Protein AF-A0A1Q6QWN1-F1 (afdb_monomer_lite)

Radius of gyration: 31.56 Å; chains: 1; bounding box: 62×64×88 Å

Structure (mmCIF, N/CA/C/O backbone):
data_AF-A0A1Q6QWN1-F1
#
_entry.id   AF-A0A1Q6QWN1-F1
#
loop_
_atom_site.group_PDB
_atom_site.id
_atom_site.type_symbol
_atom_site.label_atom_id
_atom_site.label_alt_id
_atom_site.label_comp_id
_atom_site.label_asym_id
_atom_site.label_entity_id
_atom_site.label_seq_id
_atom_site.pdbx_PDB_ins_code
_atom_site.Cartn_x
_atom_site.Cartn_y
_atom_site.Cartn_z
_atom_site.occupancy
_atom_site.B_iso_or_equiv
_atom_site.auth_seq_id
_atom_site.auth_comp_id
_atom_site.auth_asym_id
_atom_site.auth_atom_id
_atom_site.pdbx_PDB_model_num
ATOM 1 N N . MET A 1 1 ? -17.039 -10.800 41.865 1.00 69.69 1 MET A N 1
ATOM 2 C CA . MET A 1 1 ? -15.584 -10.930 41.609 1.00 69.69 1 MET A CA 1
ATOM 3 C C . MET A 1 1 ? -15.046 -9.755 40.805 1.00 69.69 1 MET A C 1
ATOM 5 O O . MET A 1 1 ? -15.604 -9.428 39.758 1.00 69.69 1 MET A O 1
ATOM 9 N N . LYS A 1 2 ? -13.945 -9.152 41.263 1.00 81.62 2 LYS A N 1
ATOM 10 C CA . LYS A 1 2 ? -13.168 -8.144 40.525 1.00 81.62 2 LYS A CA 1
ATOM 11 C C . LYS A 1 2 ? -12.565 -8.759 39.250 1.00 81.62 2 LYS A C 1
ATOM 13 O O . LYS A 1 2 ? -12.383 -9.973 39.164 1.00 81.62 2 LYS A O 1
ATOM 18 N N . LYS A 1 3 ? -12.228 -7.923 38.259 1.00 75.38 3 LYS A N 1
ATOM 19 C CA . LYS A 1 3 ? -11.669 -8.370 36.965 1.00 75.38 3 LYS A CA 1
ATOM 20 C C . LYS A 1 3 ? -10.424 -9.250 37.143 1.00 75.38 3 LYS A C 1
ATOM 22 O O . LYS A 1 3 ? -10.339 -10.281 36.489 1.00 75.38 3 LYS A O 1
ATOM 27 N N . TRP A 1 4 ? -9.533 -8.879 38.067 1.00 73.19 4 TRP A N 1
ATOM 28 C CA . TRP A 1 4 ? -8.306 -9.630 38.341 1.00 73.19 4 TRP A CA 1
ATOM 29 C C . TRP A 1 4 ? -8.584 -11.042 38.876 1.00 73.19 4 TRP A C 1
ATOM 31 O O . TRP A 1 4 ? -8.020 -11.996 38.360 1.00 73.19 4 TRP A O 1
ATOM 41 N N . GLN A 1 5 ? -9.558 -11.198 39.780 1.00 86.50 5 GLN A N 1
ATOM 42 C CA . GLN A 1 5 ? -9.961 -12.507 40.315 1.00 86.50 5 GLN A CA 1
ATOM 43 C C . GLN A 1 5 ? -10.460 -13.458 39.217 1.00 86.50 5 GLN A C 1
ATOM 45 O O . GLN A 1 5 ? -10.159 -14.645 39.253 1.00 86.50 5 GLN A O 1
ATOM 50 N N . LYS A 1 6 ? -11.194 -12.947 38.215 1.00 84.06 6 LYS A N 1
ATOM 51 C CA . LYS A 1 6 ? -11.644 -13.765 37.074 1.00 84.06 6 LYS A CA 1
ATOM 52 C C . LYS A 1 6 ? -10.461 -14.257 36.244 1.00 84.06 6 LYS A C 1
ATOM 54 O O . LYS A 1 6 ? -10.392 -15.440 35.945 1.00 84.06 6 LYS A O 1
ATOM 59 N N . THR A 1 7 ? -9.519 -13.370 35.918 1.00 84.25 7 THR A N 1
ATOM 60 C CA . THR A 1 7 ? -8.285 -13.747 35.208 1.00 84.25 7 THR A CA 1
ATOM 61 C C . THR A 1 7 ? -7.447 -14.755 35.988 1.00 84.25 7 THR A C 1
ATOM 63 O O . THR A 1 7 ? -6.981 -15.715 35.388 1.00 84.25 7 THR A O 1
ATOM 66 N N . THR A 1 8 ? -7.313 -14.600 37.308 1.00 89.12 8 THR A N 1
ATOM 67 C CA . THR A 1 8 ? -6.567 -15.549 38.147 1.00 89.12 8 THR A CA 1
ATOM 68 C C . THR A 1 8 ? -7.202 -16.939 38.122 1.00 89.12 8 THR A C 1
ATOM 70 O O . THR A 1 8 ? -6.494 -17.917 37.919 1.00 89.12 8 THR A O 1
ATOM 73 N N . LEU A 1 9 ? -8.534 -17.040 38.227 1.00 90.81 9 LEU A N 1
ATOM 74 C CA . LEU A 1 9 ? -9.224 -18.334 38.143 1.00 90.81 9 LEU A CA 1
ATOM 75 C C . LEU A 1 9 ? -9.046 -19.031 36.790 1.00 90.81 9 LEU A C 1
ATOM 77 O O . LEU A 1 9 ? -8.949 -20.250 36.752 1.00 90.81 9 LEU A O 1
ATOM 81 N N . ILE A 1 10 ? -8.982 -18.281 35.689 1.00 91.19 10 ILE A N 1
ATOM 82 C CA . ILE A 1 10 ? -8.789 -18.854 34.346 1.00 91.19 10 ILE A CA 1
ATOM 83 C C . ILE A 1 10 ? -7.360 -19.358 34.154 1.00 91.19 10 ILE A C 1
ATOM 85 O O . ILE A 1 10 ? -7.143 -20.378 33.509 1.00 91.19 10 ILE A O 1
ATOM 89 N N . ILE A 1 11 ? -6.378 -18.655 34.721 1.00 91.56 11 ILE A N 1
ATOM 90 C CA . ILE A 1 11 ? -4.984 -19.107 34.705 1.00 91.56 11 ILE A CA 1
ATOM 91 C C . ILE A 1 11 ? -4.854 -20.390 35.530 1.00 91.56 11 ILE A C 1
ATOM 93 O O . ILE A 1 11 ? -4.256 -21.355 35.065 1.00 91.56 11 ILE A O 1
ATOM 97 N N . ILE A 1 12 ? -5.474 -20.428 36.714 1.00 94.31 12 ILE A N 1
ATOM 98 C CA . ILE A 1 12 ? -5.501 -21.621 37.567 1.00 94.31 12 ILE A CA 1
ATOM 99 C C . ILE A 1 12 ? -6.211 -22.779 36.854 1.00 94.31 12 ILE A C 1
ATOM 101 O O . ILE A 1 12 ? -5.698 -23.893 36.866 1.00 94.31 12 ILE A O 1
ATOM 105 N N . SER A 1 13 ? -7.346 -22.542 36.188 1.00 93.19 13 SER A N 1
ATOM 106 C CA . SER A 1 13 ? -8.050 -23.608 35.465 1.00 93.19 13 SER A CA 1
ATOM 107 C C . SER A 1 13 ? -7.248 -24.134 34.275 1.00 93.19 13 SER A C 1
ATOM 109 O O . SER A 1 13 ? -7.227 -25.343 34.055 1.00 93.19 13 SER A O 1
ATOM 111 N N . GLY A 1 14 ? -6.544 -23.263 33.546 1.00 94.44 14 GLY A N 1
ATOM 112 C CA . GLY A 1 14 ? -5.613 -23.661 32.490 1.00 94.44 14 GLY A CA 1
ATOM 113 C C . GLY A 1 14 ? -4.448 -24.493 33.024 1.00 94.44 14 GLY A C 1
ATOM 114 O O . GLY A 1 14 ? -4.146 -25.548 32.473 1.00 94.44 14 GLY A O 1
ATOM 115 N N . TYR A 1 15 ? -3.854 -24.074 34.145 1.00 96.25 15 TYR A N 1
ATOM 116 C CA . TYR A 1 15 ? -2.789 -24.814 34.825 1.00 96.25 15 TYR A CA 1
ATOM 117 C C . TYR A 1 15 ? -3.269 -26.203 35.263 1.00 96.25 15 TYR A C 1
ATOM 119 O O . TYR A 1 15 ? -2.669 -27.205 34.895 1.00 96.25 15 TYR A O 1
ATOM 127 N N . ILE A 1 16 ? -4.407 -26.289 35.958 1.00 96.56 16 ILE A N 1
ATOM 128 C CA . ILE A 1 16 ? -4.992 -27.573 36.365 1.00 96.56 16 ILE A CA 1
ATOM 129 C C . ILE A 1 16 ? -5.247 -28.458 35.138 1.00 96.56 16 ILE A C 1
ATOM 131 O O . ILE A 1 16 ? -4.846 -29.615 35.146 1.00 96.56 16 ILE A O 1
ATOM 135 N N . SER A 1 17 ? -5.839 -27.912 34.070 1.00 95.75 17 SER A N 1
ATOM 136 C CA . SER A 1 17 ? -6.141 -28.662 32.839 1.00 95.75 17 SER A CA 1
ATOM 137 C C . SER A 1 17 ? -4.881 -29.194 32.144 1.00 95.75 17 SER A C 1
ATOM 139 O O . SER A 1 17 ? -4.888 -30.300 31.600 1.00 95.75 17 SER A O 1
ATOM 141 N N . TYR A 1 18 ? -3.780 -28.437 32.179 1.00 97.31 18 TYR A N 1
ATOM 142 C CA . TYR A 1 18 ? -2.482 -28.895 31.686 1.00 97.31 18 TYR A CA 1
ATOM 143 C C . TYR A 1 18 ? -1.980 -30.102 32.489 1.00 97.31 18 TYR A C 1
ATOM 145 O O . TYR A 1 18 ? -1.694 -31.144 31.908 1.00 97.31 18 TYR A O 1
ATOM 153 N N . TYR A 1 19 ? -1.911 -29.997 33.820 1.00 97.12 19 TYR A N 1
ATOM 154 C CA . TYR A 1 19 ? -1.333 -31.059 34.650 1.00 97.12 19 TYR A CA 1
ATOM 155 C C . TYR A 1 19 ? -2.204 -32.316 34.701 1.00 97.12 19 TYR A C 1
ATOM 157 O O . TYR A 1 19 ? -1.671 -33.422 34.644 1.00 97.12 19 TYR A O 1
ATOM 165 N N . THR A 1 20 ? -3.531 -32.177 34.755 1.00 95.50 20 THR A N 1
ATOM 166 C CA . THR A 1 20 ? -4.434 -33.338 34.747 1.00 95.50 20 THR A CA 1
ATOM 167 C C . THR A 1 20 ? -4.359 -34.095 33.428 1.00 95.50 20 THR A C 1
ATOM 169 O O . THR A 1 20 ? -4.258 -35.320 33.438 1.00 95.50 20 THR A O 1
ATOM 172 N N . SER A 1 21 ? -4.337 -33.385 32.295 1.00 94.81 21 SER A N 1
ATOM 173 C CA . SER A 1 21 ? -4.161 -34.021 30.987 1.00 94.81 21 SER A CA 1
ATOM 174 C C . SER A 1 21 ? -2.771 -34.642 30.831 1.00 94.81 21 SER A C 1
ATOM 176 O O . SER A 1 21 ? -2.667 -35.747 30.310 1.00 94.81 21 SER A O 1
ATOM 178 N N . TYR A 1 22 ? -1.718 -33.991 31.336 1.00 95.69 22 TYR A N 1
ATOM 179 C CA . TYR A 1 22 ? -0.349 -34.514 31.285 1.00 95.69 22 TYR A CA 1
ATOM 180 C C . TYR A 1 22 ? -0.235 -35.844 32.044 1.00 95.69 22 TYR A C 1
ATOM 182 O O . TYR A 1 22 ? 0.265 -36.828 31.503 1.00 95.69 22 TYR A O 1
ATOM 190 N N . ILE A 1 23 ? -0.766 -35.902 33.273 1.00 95.75 23 ILE A N 1
ATOM 191 C CA . ILE A 1 23 ? -0.792 -37.127 34.088 1.00 95.75 23 ILE A CA 1
ATOM 192 C C . ILE A 1 23 ? -1.612 -38.224 33.394 1.00 95.75 23 ILE A C 1
ATOM 194 O O . ILE A 1 23 ? -1.151 -39.359 33.294 1.00 95.75 23 ILE A O 1
ATOM 198 N N . LEU A 1 24 ? -2.797 -37.893 32.871 1.00 95.25 24 LEU A N 1
ATOM 199 C CA . LEU A 1 24 ? -3.669 -38.845 32.178 1.00 95.25 24 LEU A CA 1
ATOM 200 C C . LEU A 1 24 ? -2.998 -39.459 30.943 1.00 95.25 24 LEU A C 1
ATOM 202 O O . LEU A 1 24 ? -2.999 -40.675 30.774 1.00 95.25 24 LEU A O 1
ATOM 206 N N . PHE A 1 25 ? -2.412 -38.635 30.077 1.00 94.94 25 PHE A N 1
ATOM 207 C CA . PHE A 1 25 ? -1.775 -39.126 28.857 1.00 94.94 25 PHE A CA 1
ATOM 208 C C . PHE A 1 25 ? -0.485 -39.899 29.137 1.00 94.94 25 PHE A C 1
ATOM 210 O O . PHE A 1 25 ? -0.158 -40.820 28.388 1.00 94.94 25 PHE A O 1
ATOM 217 N N . LYS A 1 26 ? 0.199 -39.592 30.245 1.00 93.81 26 LYS A N 1
ATOM 218 C CA . LYS A 1 26 ? 1.323 -40.393 30.735 1.00 93.81 26 LYS A CA 1
ATOM 219 C C . LYS A 1 26 ? 0.884 -41.794 31.172 1.00 93.81 26 LYS A C 1
ATOM 221 O O . LYS A 1 26 ? 1.563 -42.760 30.843 1.00 93.81 26 LYS A O 1
ATOM 226 N N . LEU A 1 27 ? -0.272 -41.924 31.834 1.00 94.62 27 LEU A N 1
ATOM 227 C CA . LEU A 1 27 ? -0.863 -43.229 32.180 1.00 94.62 27 LEU A CA 1
ATOM 228 C C . LEU A 1 27 ? -1.273 -44.043 30.943 1.00 94.62 27 LEU A C 1
ATOM 230 O O . LEU A 1 27 ? -1.218 -45.267 30.971 1.00 94.62 27 LEU A O 1
ATOM 234 N N . LEU A 1 28 ? -1.640 -43.373 29.849 1.00 93.56 28 LEU A N 1
ATOM 235 C CA . LEU A 1 28 ? -1.961 -43.999 28.561 1.00 93.56 28 LEU A CA 1
ATOM 236 C C . LEU A 1 28 ? -0.720 -44.358 27.721 1.00 93.56 28 LEU A C 1
ATOM 238 O O . LEU A 1 28 ? -0.869 -44.748 26.565 1.00 93.56 28 LEU A O 1
ATOM 242 N N . ALA A 1 29 ? 0.489 -44.220 28.278 1.00 91.62 29 ALA A N 1
ATOM 243 C CA . ALA A 1 29 ? 1.762 -44.546 27.629 1.00 91.62 29 ALA A CA 1
ATOM 244 C C . ALA A 1 29 ? 1.974 -43.865 26.258 1.00 91.62 29 ALA A C 1
ATOM 246 O O . ALA A 1 29 ? 2.619 -44.411 25.362 1.00 91.62 29 ALA A O 1
ATOM 247 N N . LEU A 1 30 ? 1.438 -42.652 26.087 1.00 91.00 30 LEU A N 1
ATOM 248 C CA . LEU A 1 30 ? 1.701 -41.828 24.907 1.00 91.00 30 LEU A CA 1
ATOM 249 C C . LEU A 1 30 ? 3.164 -41.351 24.885 1.00 91.00 30 LEU A C 1
ATOM 251 O O . LEU A 1 30 ? 3.825 -41.241 25.915 1.00 91.00 30 LEU A O 1
ATOM 255 N N . ASN A 1 31 ? 3.669 -41.012 23.696 1.00 95.12 31 ASN A N 1
ATOM 256 C CA . ASN A 1 31 ? 4.996 -40.411 23.547 1.00 95.12 31 ASN A CA 1
ATOM 257 C C . ASN A 1 31 ? 5.058 -39.057 24.285 1.00 95.12 31 ASN A C 1
ATOM 259 O O . ASN A 1 31 ? 4.213 -38.196 24.042 1.00 95.12 31 ASN A O 1
ATOM 263 N N . GLU A 1 32 ? 6.082 -38.840 25.117 1.00 93.19 32 GLU A N 1
ATOM 264 C CA . GLU A 1 32 ? 6.313 -37.602 25.885 1.00 93.19 32 GLU A CA 1
ATOM 265 C C . GLU A 1 32 ? 6.175 -36.325 25.039 1.00 93.19 32 GLU A C 1
ATOM 267 O O . GLU A 1 32 ? 5.508 -35.376 25.453 1.00 93.19 32 GLU A O 1
ATOM 272 N N . GLN A 1 33 ? 6.704 -36.304 23.809 1.00 95.06 33 GLN A N 1
ATOM 273 C CA . GLN A 1 33 ? 6.560 -35.133 22.936 1.00 95.06 33 GLN A CA 1
ATOM 274 C C . GLN A 1 33 ? 5.090 -34.873 22.564 1.00 95.06 33 GLN A C 1
ATOM 276 O O . GLN A 1 33 ? 4.654 -33.725 22.481 1.00 95.06 33 GLN A O 1
ATOM 281 N N . THR A 1 34 ? 4.308 -35.937 22.373 1.00 92.56 34 THR A N 1
ATOM 282 C CA . THR A 1 34 ? 2.871 -35.855 22.068 1.00 92.56 34 THR A CA 1
ATOM 283 C C . THR A 1 34 ? 2.078 -35.398 23.292 1.00 92.56 34 THR A C 1
ATOM 285 O O . THR A 1 34 ? 1.209 -34.535 23.167 1.00 92.56 34 THR A O 1
ATOM 288 N N . ILE A 1 35 ? 2.421 -35.910 24.480 1.00 94.44 35 ILE A N 1
ATOM 289 C CA . ILE A 1 35 ? 1.814 -35.519 25.759 1.00 94.44 35 ILE A CA 1
ATOM 290 C C . ILE A 1 35 ? 1.977 -34.012 25.979 1.00 94.44 35 ILE A C 1
ATOM 292 O O . ILE A 1 35 ? 0.986 -33.308 26.172 1.00 94.44 35 ILE A O 1
ATOM 296 N N . VAL A 1 36 ? 3.210 -33.501 25.892 1.00 95.25 36 VAL A N 1
ATOM 297 C CA . VAL A 1 36 ? 3.502 -32.078 26.130 1.00 95.25 36 VAL A CA 1
ATOM 298 C C . VAL A 1 36 ? 2.697 -31.182 25.187 1.00 95.25 36 VAL A C 1
ATOM 300 O O . VAL A 1 36 ? 2.094 -30.204 25.637 1.00 95.25 36 VAL A O 1
ATOM 303 N N . VAL A 1 37 ? 2.629 -31.516 23.894 1.00 96.25 37 VAL A N 1
ATOM 304 C CA . VAL A 1 37 ? 1.879 -30.724 22.904 1.00 96.25 37 VAL A CA 1
ATOM 305 C C . VAL A 1 37 ? 0.381 -30.703 23.221 1.00 96.25 37 VAL A C 1
ATOM 307 O O . VAL A 1 37 ? -0.206 -29.621 23.304 1.00 96.25 37 VAL A O 1
ATOM 310 N N . ILE A 1 38 ? -0.247 -31.864 23.437 1.00 95.00 38 ILE A N 1
ATOM 311 C CA . ILE A 1 38 ? -1.699 -31.949 23.670 1.00 95.00 38 ILE A CA 1
ATOM 312 C C . ILE A 1 38 ? -2.079 -31.289 25.002 1.00 95.00 38 ILE A C 1
ATOM 314 O O . ILE A 1 38 ? -3.027 -30.502 25.050 1.00 95.00 38 ILE A O 1
ATOM 318 N N . SER A 1 39 ? -1.315 -31.534 26.069 1.00 94.31 39 SER A N 1
ATOM 319 C CA . SER A 1 39 ? -1.551 -30.912 27.374 1.00 94.31 39 SER A CA 1
ATOM 320 C C . SER A 1 39 ? -1.395 -29.397 27.335 1.00 94.31 39 SER A C 1
ATOM 322 O O . SER A 1 39 ? -2.194 -28.686 27.946 1.00 94.31 39 SER A O 1
ATOM 324 N N . THR A 1 40 ? -0.440 -28.875 26.557 1.00 95.25 40 THR A N 1
ATOM 325 C CA . THR A 1 40 ? -0.298 -27.426 26.333 1.00 95.25 40 THR A CA 1
ATOM 326 C C . THR A 1 40 ? -1.535 -26.846 25.647 1.00 95.25 40 THR A C 1
ATOM 328 O O . THR A 1 40 ? -2.068 -25.831 26.097 1.00 95.25 40 THR A O 1
ATOM 331 N N . LEU A 1 41 ? -2.046 -27.496 24.597 1.00 95.62 41 LEU A N 1
ATOM 332 C CA . LEU A 1 41 ? -3.256 -27.050 23.896 1.00 95.62 41 LEU A CA 1
ATOM 333 C C . LEU A 1 41 ? -4.488 -27.046 24.814 1.00 95.62 41 LEU A C 1
ATOM 335 O O . LEU A 1 41 ? -5.241 -26.069 24.826 1.00 95.62 41 LEU A O 1
ATOM 339 N N . ILE A 1 42 ? -4.660 -28.095 25.623 1.00 95.44 42 ILE A N 1
ATOM 340 C CA . ILE A 1 42 ? -5.738 -28.200 26.617 1.00 95.44 42 ILE A CA 1
ATOM 341 C C . ILE A 1 42 ? -5.600 -27.113 27.690 1.00 95.44 42 ILE A C 1
ATOM 343 O O . ILE A 1 42 ? -6.580 -26.448 28.017 1.00 95.44 42 ILE A O 1
ATOM 347 N N . GLY A 1 43 ? -4.389 -26.870 28.195 1.00 94.31 43 GLY A N 1
ATOM 348 C CA . GLY A 1 43 ? -4.123 -25.818 29.177 1.00 94.31 43 GLY A CA 1
ATOM 349 C C . GLY A 1 43 ? -4.396 -24.401 28.656 1.00 94.31 43 GLY A C 1
ATOM 350 O O . GLY A 1 43 ? -4.831 -23.532 29.414 1.00 94.31 43 GLY A O 1
ATOM 351 N N . LEU A 1 44 ? -4.209 -24.157 27.353 1.00 96.12 44 LEU A N 1
ATOM 352 C CA . LEU A 1 44 ? -4.519 -22.874 26.708 1.00 96.12 44 LEU A CA 1
ATOM 353 C C . LEU A 1 44 ? -6.019 -22.684 26.419 1.00 96.12 44 LEU A C 1
ATOM 355 O O . LEU A 1 44 ? -6.479 -21.545 26.280 1.00 96.12 44 LEU A O 1
ATOM 359 N N . PHE A 1 45 ? -6.800 -23.765 26.347 1.00 95.25 45 PHE A N 1
ATOM 360 C CA . PHE A 1 45 ? -8.208 -23.720 25.948 1.00 95.25 45 PHE A CA 1
ATOM 361 C C . PHE A 1 45 ? -9.092 -22.814 26.834 1.00 95.25 45 PHE A C 1
ATOM 363 O O . PHE A 1 45 ? -9.820 -21.989 26.271 1.00 95.25 45 PHE A O 1
ATOM 370 N N . PRO A 1 46 ? -9.016 -22.846 28.183 1.00 94.31 46 PRO A N 1
ATOM 371 C CA . PRO A 1 46 ? -9.803 -21.952 29.037 1.00 94.31 46 PRO A CA 1
ATOM 372 C C . PRO A 1 46 ? -9.535 -20.466 28.774 1.00 94.31 46 PRO A C 1
ATOM 374 O O . PRO A 1 46 ? -10.462 -19.650 28.787 1.00 94.31 46 PRO A O 1
ATOM 377 N N . LEU A 1 47 ? -8.279 -20.105 28.489 1.00 92.25 47 LEU A N 1
ATOM 378 C CA . LEU A 1 47 ? -7.901 -18.732 28.160 1.00 92.25 47 LEU A CA 1
ATOM 379 C C . LEU A 1 47 ? -8.479 -18.310 26.804 1.00 92.25 47 LEU A C 1
ATOM 381 O O . LEU A 1 47 ? -9.046 -17.221 26.695 1.00 92.25 47 LEU A O 1
ATOM 385 N N . ILE A 1 48 ? -8.384 -19.175 25.789 1.00 93.31 48 ILE A N 1
ATOM 386 C CA . ILE A 1 48 ? -8.955 -18.934 24.454 1.00 93.31 48 ILE A CA 1
ATOM 387 C C . ILE A 1 48 ? -10.475 -18.757 24.549 1.00 93.31 48 ILE A C 1
ATOM 389 O O . ILE A 1 48 ? -11.016 -17.776 24.027 1.00 93.31 48 ILE A O 1
ATOM 393 N N . LEU A 1 49 ? -11.160 -19.655 25.263 1.00 93.56 49 LEU A N 1
ATOM 394 C CA . LEU A 1 49 ? -12.606 -19.596 25.471 1.00 93.56 49 LEU A CA 1
ATOM 395 C C . LEU A 1 49 ? -13.011 -18.311 26.201 1.00 93.56 49 LEU A C 1
ATOM 397 O O . LEU A 1 49 ? -13.949 -17.628 25.788 1.00 93.56 49 LEU A O 1
ATOM 401 N N . TYR A 1 50 ? -12.275 -17.927 27.245 1.00 92.69 50 TYR A N 1
ATOM 402 C CA . TYR A 1 50 ? -12.530 -16.677 27.950 1.00 92.69 50 TYR A CA 1
ATOM 403 C C . TYR A 1 50 ? -12.362 -15.450 27.049 1.00 92.69 50 TYR A C 1
ATOM 405 O O . TYR A 1 50 ? -13.228 -14.571 27.040 1.00 92.69 50 TYR A O 1
ATOM 413 N N . ILE A 1 51 ? -11.287 -15.388 26.255 1.00 92.19 51 ILE A N 1
ATOM 414 C CA . ILE A 1 51 ? -11.067 -14.304 25.288 1.00 92.19 51 ILE A CA 1
ATOM 415 C C . ILE A 1 51 ? -12.229 -14.242 24.290 1.00 92.19 51 ILE A C 1
ATOM 417 O O . ILE A 1 51 ? -12.731 -13.151 24.007 1.00 92.19 51 ILE A O 1
ATOM 421 N N . PHE A 1 52 ? -12.687 -15.391 23.789 1.00 94.69 52 PHE A N 1
ATOM 422 C CA . PHE A 1 52 ? -13.822 -15.476 22.873 1.00 94.69 52 PHE A CA 1
ATOM 423 C C . PHE A 1 52 ? -15.115 -14.931 23.499 1.00 94.69 52 PHE A C 1
ATOM 425 O O . PHE A 1 52 ? -15.773 -14.070 22.908 1.00 94.69 52 PHE A O 1
ATOM 432 N N . VAL A 1 53 ? -15.447 -15.357 24.722 1.00 92.75 53 VAL A N 1
ATOM 433 C CA . VAL A 1 53 ? -16.637 -14.889 25.453 1.00 92.75 53 VAL A CA 1
ATOM 434 C C . VAL A 1 53 ? -16.573 -13.382 25.707 1.00 92.75 53 VAL A C 1
ATOM 436 O O . VAL A 1 53 ? -17.538 -12.668 25.428 1.00 92.75 53 VAL A O 1
ATOM 439 N N . ILE A 1 54 ? -15.430 -12.869 26.171 1.00 91.31 54 ILE A N 1
ATOM 440 C CA . ILE A 1 54 ? -15.238 -11.434 26.416 1.00 91.31 54 ILE A CA 1
ATOM 441 C C . ILE A 1 54 ? -15.370 -10.629 25.120 1.00 91.31 54 ILE A C 1
ATOM 443 O O . ILE A 1 54 ? -16.040 -9.597 25.120 1.00 91.31 54 ILE A O 1
ATOM 447 N N . ARG A 1 55 ? -14.795 -11.098 24.005 1.00 93.44 55 ARG A N 1
ATOM 448 C CA . ARG A 1 55 ? -14.941 -10.445 22.693 1.00 93.44 55 ARG A CA 1
ATOM 449 C C . ARG A 1 55 ? -16.398 -10.389 22.247 1.00 93.44 55 ARG A C 1
ATOM 451 O O . ARG A 1 55 ? -16.855 -9.326 21.834 1.00 93.44 55 ARG A O 1
ATOM 458 N N . LYS A 1 56 ? -17.136 -11.497 22.367 1.00 95.00 56 LYS A N 1
ATOM 459 C CA . LYS A 1 56 ? -18.565 -11.553 22.020 1.00 95.00 56 LYS A CA 1
ATOM 460 C C . LYS A 1 56 ? -19.387 -10.589 22.880 1.00 95.00 56 LYS A C 1
ATOM 462 O O . LYS A 1 56 ? -20.244 -9.881 22.361 1.00 95.00 56 LYS A O 1
ATOM 467 N N . MET A 1 57 ? -19.089 -10.524 24.176 1.00 92.94 57 MET A N 1
ATOM 468 C CA . MET A 1 57 ? -19.757 -9.619 25.109 1.00 92.94 57 MET A CA 1
ATOM 469 C C . MET A 1 57 ? -19.466 -8.146 24.784 1.00 92.94 57 MET A C 1
ATOM 471 O O . MET A 1 57 ? -20.401 -7.361 24.677 1.00 92.94 57 MET A O 1
ATOM 475 N N . ILE A 1 58 ? -18.198 -7.781 24.544 1.00 92.81 58 ILE A N 1
ATOM 476 C CA . ILE A 1 58 ? -17.807 -6.418 24.137 1.00 92.81 58 ILE A CA 1
ATOM 477 C C . ILE A 1 58 ? -18.474 -6.030 22.815 1.00 92.81 58 ILE A C 1
ATOM 479 O O . ILE A 1 58 ? -18.963 -4.913 22.691 1.00 92.81 58 ILE A O 1
ATOM 483 N N . LYS A 1 59 ? -18.524 -6.943 21.837 1.00 94.56 59 LYS A N 1
ATOM 484 C CA . LYS A 1 59 ? -19.199 -6.702 20.556 1.00 94.56 59 LYS A CA 1
ATOM 485 C C . LYS A 1 59 ? -20.679 -6.370 20.765 1.00 94.56 59 LYS A C 1
ATOM 487 O O . LYS A 1 59 ? -21.143 -5.366 20.239 1.00 94.56 59 LYS A O 1
ATOM 492 N N . LYS A 1 60 ? -21.385 -7.152 21.589 1.00 94.56 60 LYS A N 1
ATOM 493 C CA . LYS A 1 60 ? -22.795 -6.900 21.925 1.00 94.56 60 LYS A CA 1
ATOM 494 C C . LYS A 1 60 ? -22.991 -5.537 22.603 1.00 94.56 60 LYS A C 1
ATOM 496 O O . LYS A 1 60 ? -23.872 -4.785 22.204 1.00 94.56 60 LYS A O 1
ATOM 501 N N . GLU A 1 61 ? -22.157 -5.208 23.592 1.00 94.62 61 GLU A N 1
ATOM 502 C CA . GLU A 1 61 ? -22.190 -3.903 24.273 1.00 94.62 61 GLU A CA 1
ATOM 503 C C . GLU A 1 61 ? -21.958 -2.743 23.290 1.00 94.62 61 GLU A C 1
ATOM 505 O O . GLU A 1 61 ? -22.683 -1.749 23.313 1.00 94.62 61 GLU A O 1
ATOM 510 N N . ASN A 1 62 ? -20.961 -2.876 22.409 1.00 94.94 62 ASN A N 1
ATOM 511 C CA . ASN A 1 62 ? -20.646 -1.874 21.396 1.00 94.94 62 ASN A CA 1
ATOM 512 C C . ASN A 1 62 ? -21.811 -1.694 20.407 1.00 94.94 62 ASN A C 1
ATOM 514 O O . ASN A 1 62 ? -22.149 -0.559 20.088 1.00 94.94 62 ASN A O 1
ATOM 518 N N . GLU A 1 63 ? -22.447 -2.774 19.939 1.00 94.69 63 GLU A N 1
ATOM 519 C CA . GLU A 1 63 ? -23.598 -2.716 19.021 1.00 94.69 63 GLU A CA 1
ATOM 520 C C . GLU A 1 63 ? -24.808 -2.009 19.649 1.00 94.69 63 GLU A C 1
ATOM 522 O O . GLU A 1 63 ? -25.445 -1.177 19.003 1.00 94.69 63 GLU A O 1
ATOM 527 N N . GLU A 1 64 ? -25.112 -2.297 20.915 1.00 94.81 64 GLU A N 1
ATOM 528 C CA . GLU A 1 64 ? -26.219 -1.665 21.643 1.00 94.81 64 GLU A CA 1
ATOM 529 C C . GLU A 1 64 ? -25.994 -0.157 21.827 1.00 94.81 64 GLU A C 1
ATOM 531 O O . GLU A 1 64 ? -26.892 0.654 21.578 1.00 94.81 64 GLU A O 1
ATOM 536 N N . VAL A 1 65 ? -24.774 0.239 22.203 1.00 94.25 65 VAL A N 1
ATOM 537 C CA . VAL A 1 65 ? -24.410 1.657 22.350 1.00 94.25 65 VAL A CA 1
ATOM 538 C C . VAL A 1 65 ? -24.354 2.360 20.992 1.00 94.25 65 VAL A C 1
ATOM 540 O O . VAL A 1 65 ? -24.823 3.488 20.883 1.00 94.25 65 VAL A O 1
ATOM 543 N N . SER A 1 66 ? -23.886 1.690 19.936 1.00 93.38 66 SER A N 1
ATOM 544 C CA . SER A 1 66 ? -23.861 2.251 18.574 1.00 93.38 66 SER A CA 1
ATOM 545 C C . SER A 1 66 ? -25.259 2.577 18.054 1.00 93.38 66 SER A C 1
ATOM 547 O O . SER A 1 66 ? -25.456 3.594 17.397 1.00 93.38 66 SER A O 1
ATOM 549 N N . LYS A 1 67 ? -26.249 1.729 18.366 1.00 92.19 67 LYS A N 1
ATOM 550 C CA . LYS A 1 67 ? -27.649 1.944 17.972 1.00 92.19 67 LYS A CA 1
ATOM 551 C C . LYS A 1 67 ? -28.346 3.031 18.787 1.00 92.19 67 LYS A C 1
ATOM 553 O O . LYS A 1 67 ? -29.296 3.625 18.291 1.00 92.19 67 LYS A O 1
ATOM 558 N N . SER A 1 68 ? -27.917 3.271 20.025 1.00 91.56 68 SER A N 1
ATOM 559 C CA . SER A 1 68 ? -28.602 4.180 20.956 1.00 91.56 68 SER A CA 1
ATOM 560 C C . SER A 1 68 ? -27.948 5.560 21.088 1.00 91.56 68 SER A C 1
ATOM 562 O O . SER A 1 68 ? -28.638 6.517 21.450 1.00 91.56 68 SER A O 1
ATOM 564 N N . SER A 1 69 ? -26.650 5.685 20.793 1.00 93.62 69 SER A N 1
ATOM 565 C CA . SER A 1 69 ? -25.910 6.950 20.844 1.00 93.62 69 SER A CA 1
ATOM 566 C C . SER A 1 69 ? -26.113 7.780 19.577 1.00 93.62 69 SER A C 1
ATOM 568 O O . SER A 1 69 ? -25.774 7.354 18.474 1.00 93.62 69 SER A O 1
ATOM 570 N N . ILE A 1 70 ? -26.597 9.011 19.760 1.00 91.44 70 ILE A N 1
ATOM 571 C CA . ILE A 1 70 ? -26.762 9.993 18.678 1.00 91.44 70 ILE A CA 1
ATOM 572 C C . ILE A 1 70 ? -25.400 10.365 18.077 1.00 91.44 70 ILE A C 1
ATOM 574 O O . ILE A 1 70 ? -25.273 10.390 16.859 1.00 91.44 70 ILE A O 1
ATOM 578 N N . LYS A 1 71 ? -24.358 10.533 18.903 1.00 93.88 71 LYS A N 1
ATOM 579 C CA . LYS A 1 71 ? -23.001 10.842 18.424 1.00 93.88 71 LYS A CA 1
ATOM 580 C C . LYS A 1 71 ? -22.469 9.803 17.455 1.00 93.88 71 LYS A C 1
ATOM 582 O O . LYS A 1 71 ? -21.886 10.149 16.437 1.00 93.88 71 LYS A O 1
ATOM 587 N N . ILE A 1 72 ? -22.646 8.523 17.783 1.00 94.12 72 ILE A N 1
ATOM 588 C CA . ILE A 1 72 ? -22.163 7.432 16.930 1.00 94.12 72 ILE A CA 1
ATOM 589 C C . ILE A 1 72 ? -22.951 7.410 15.616 1.00 94.12 72 ILE A C 1
ATOM 591 O O . ILE A 1 72 ? -22.367 7.217 14.555 1.00 94.12 72 ILE A O 1
ATOM 595 N N . GLN A 1 73 ? -24.261 7.659 15.661 1.00 92.94 73 GLN A N 1
ATOM 596 C CA . GLN A 1 73 ? -25.083 7.759 14.453 1.00 92.94 73 GLN A CA 1
ATOM 597 C C . GLN A 1 73 ? -24.679 8.946 13.566 1.00 92.94 73 GLN A C 1
ATOM 599 O O . GLN A 1 73 ? -24.580 8.789 12.351 1.00 92.94 73 GLN A O 1
ATOM 604 N N . GLU A 1 74 ? -24.427 10.116 14.154 1.00 94.44 74 GLU A N 1
ATOM 605 C CA . GLU A 1 74 ? -23.932 11.298 13.440 1.00 94.44 74 GLU A CA 1
ATOM 606 C C . GLU A 1 74 ? -22.548 11.056 12.842 1.00 94.44 74 GLU A C 1
ATOM 608 O O . GLU A 1 74 ? -22.335 11.356 11.671 1.00 94.44 74 GLU A O 1
ATOM 613 N N . LEU A 1 75 ? -21.637 10.438 13.600 1.00 95.31 75 LEU A N 1
ATOM 614 C CA . LEU A 1 75 ? -20.315 10.060 13.108 1.00 95.31 75 LEU A CA 1
ATOM 615 C C . LEU A 1 75 ? -20.405 9.074 11.937 1.00 95.31 75 LEU A C 1
ATOM 617 O O . LEU A 1 75 ? -19.662 9.211 10.973 1.00 95.31 75 LEU A O 1
ATOM 621 N N . ASN A 1 76 ? -21.315 8.100 11.982 1.00 93.12 76 ASN A N 1
ATOM 622 C CA . ASN A 1 76 ? -21.491 7.158 10.875 1.00 93.12 76 ASN A CA 1
ATOM 623 C C . ASN A 1 76 ? -21.973 7.868 9.604 1.00 93.12 76 ASN A C 1
ATOM 625 O O . ASN A 1 76 ? -21.412 7.642 8.537 1.00 93.12 76 ASN A O 1
ATOM 629 N N . LYS A 1 77 ? -22.938 8.790 9.720 1.00 94.50 77 LYS A N 1
ATOM 630 C CA . LYS A 1 77 ? -23.369 9.632 8.590 1.00 94.50 77 LYS A CA 1
ATOM 631 C C . LYS A 1 77 ? -22.235 10.519 8.076 1.00 94.50 77 LYS A C 1
ATOM 633 O O . LYS A 1 77 ? -22.089 10.702 6.872 1.00 94.50 77 LYS A O 1
ATOM 638 N N . LEU A 1 78 ? -21.421 11.057 8.984 1.00 95.44 78 LEU A N 1
ATOM 639 C CA . LEU A 1 78 ? -20.241 11.841 8.635 1.00 95.44 78 LEU A CA 1
ATOM 640 C C . LEU A 1 78 ? -19.223 10.991 7.860 1.00 95.44 78 LEU A C 1
ATOM 642 O O . LEU A 1 78 ? -18.734 11.415 6.819 1.00 95.44 78 LEU A O 1
ATOM 646 N N . ASN A 1 79 ? -18.950 9.770 8.316 1.00 93.44 79 ASN A N 1
ATOM 647 C CA . ASN A 1 79 ? -18.073 8.828 7.624 1.00 93.44 79 ASN A CA 1
ATOM 648 C C . ASN A 1 79 ? -18.612 8.450 6.234 1.00 93.44 79 ASN A C 1
ATOM 650 O O . ASN A 1 79 ? -17.832 8.287 5.303 1.00 93.44 79 ASN A O 1
ATOM 654 N N . GLU A 1 80 ? -19.932 8.334 6.069 1.00 91.81 80 GLU A N 1
ATOM 655 C CA . GLU A 1 80 ? -20.559 8.099 4.761 1.00 91.81 80 GLU A CA 1
ATOM 656 C C . GLU A 1 80 ? -20.437 9.314 3.826 1.00 91.81 80 GLU A C 1
ATOM 658 O O . GLU A 1 80 ? -20.233 9.134 2.625 1.00 91.81 80 GLU A O 1
ATOM 663 N N . LYS A 1 81 ? -20.514 10.539 4.372 1.00 94.75 81 LYS A N 1
ATOM 664 C CA . LYS A 1 81 ? -20.320 11.808 3.644 1.00 94.75 81 LYS A CA 1
ATOM 665 C C . LYS A 1 81 ? -18.877 11.974 3.154 1.00 94.75 81 LYS A C 1
ATOM 667 O O . LYS A 1 81 ? -18.658 12.359 2.007 1.00 94.75 81 LYS A O 1
ATOM 672 N N . TYR A 1 82 ? -17.889 11.716 4.010 1.00 91.12 82 TYR A N 1
ATOM 673 C CA . TYR A 1 82 ? -16.472 11.840 3.659 1.00 91.12 82 TYR A CA 1
ATOM 674 C C . TYR A 1 82 ? -15.999 10.555 2.972 1.00 91.12 82 TYR A C 1
ATOM 676 O O . TYR A 1 82 ? -15.567 9.598 3.608 1.00 91.12 82 TYR A O 1
ATOM 684 N N . HIS A 1 83 ? -16.099 10.523 1.642 1.00 88.12 83 HIS A N 1
ATOM 685 C CA . HIS A 1 83 ? -15.743 9.374 0.804 1.00 88.12 83 HIS A CA 1
ATOM 686 C C . HIS A 1 83 ? -14.227 9.095 0.756 1.00 88.12 83 HIS A C 1
ATOM 688 O O . HIS A 1 83 ? -13.570 9.305 -0.267 1.00 88.12 83 HIS A O 1
ATOM 694 N N . PHE A 1 84 ? -13.655 8.583 1.847 1.00 93.75 84 PHE A N 1
ATOM 695 C CA . PHE A 1 84 ? -12.251 8.179 1.890 1.00 93.75 84 PHE A CA 1
ATOM 696 C C . PHE A 1 84 ? -11.954 7.091 0.850 1.00 93.75 84 PHE A C 1
ATOM 698 O O . PHE A 1 84 ? -12.598 6.039 0.789 1.00 93.75 84 PHE A O 1
ATOM 705 N N . LYS A 1 85 ? -10.936 7.329 0.024 1.00 94.25 85 LYS A N 1
ATOM 706 C CA . LYS A 1 85 ? -10.507 6.408 -1.025 1.00 94.25 85 LYS A CA 1
ATOM 707 C C . LYS A 1 85 ? -9.763 5.220 -0.436 1.00 94.25 85 LYS A C 1
ATOM 709 O O . LYS A 1 85 ? -8.976 5.335 0.505 1.00 94.25 85 LYS A O 1
ATOM 714 N N . ARG A 1 86 ? -9.964 4.050 -1.036 1.00 94.50 86 ARG A N 1
ATOM 715 C CA . ARG A 1 86 ? -9.279 2.825 -0.621 1.00 94.50 86 ARG A CA 1
ATOM 716 C C . ARG A 1 86 ? -7.795 2.880 -0.992 1.00 94.50 86 ARG A C 1
ATOM 718 O O . ARG A 1 86 ? -7.453 3.086 -2.151 1.00 94.50 86 ARG A O 1
ATOM 725 N N . ILE A 1 87 ? -6.939 2.592 -0.016 1.00 95.94 87 ILE A N 1
ATOM 726 C CA . ILE A 1 87 ? -5.515 2.301 -0.225 1.00 95.94 87 ILE A CA 1
ATOM 727 C C . ILE A 1 87 ? -5.360 0.786 -0.307 1.00 95.94 87 ILE A C 1
ATOM 729 O O . ILE A 1 87 ? -5.802 0.063 0.593 1.00 95.94 87 ILE A O 1
ATOM 733 N N . THR A 1 88 ? -4.770 0.292 -1.390 1.00 94.69 88 THR A N 1
ATOM 734 C CA . THR A 1 88 ? -4.624 -1.145 -1.622 1.00 94.69 88 THR A CA 1
ATOM 735 C C . THR A 1 88 ? -3.528 -1.739 -0.748 1.00 94.69 88 THR A C 1
ATOM 737 O O . THR A 1 88 ? -3.746 -2.784 -0.128 1.00 94.69 88 THR A O 1
ATOM 740 N N . LYS A 1 89 ? -2.385 -1.052 -0.623 1.00 94.81 89 LYS A N 1
ATOM 741 C CA . LYS A 1 89 ? -1.251 -1.479 0.196 1.00 94.81 89 LYS A CA 1
ATOM 742 C C . LYS A 1 89 ? -0.693 -0.323 1.017 1.00 94.81 89 LYS A C 1
ATOM 744 O O . LYS A 1 89 ? -0.283 0.707 0.512 1.00 94.81 89 LYS A O 1
ATOM 749 N N . LYS A 1 90 ? -0.570 -0.543 2.329 1.00 95.56 90 LYS A N 1
ATOM 750 C CA . LYS A 1 90 ? 0.136 0.398 3.222 1.00 95.56 90 LYS A CA 1
ATOM 751 C C . LYS A 1 90 ? 1.654 0.243 3.182 1.00 95.56 90 LYS A C 1
ATOM 753 O O . LYS A 1 90 ? 2.380 1.093 3.685 1.00 95.56 90 LYS A O 1
ATOM 758 N N . LYS A 1 91 ? 2.144 -0.879 2.652 1.00 97.56 91 LYS A N 1
ATOM 759 C CA . LYS A 1 91 ? 3.568 -1.193 2.560 1.00 97.56 91 LYS A CA 1
ATOM 760 C C . LYS A 1 91 ? 3.865 -1.752 1.174 1.00 97.56 91 LYS A C 1
ATOM 762 O O . LYS A 1 91 ? 3.470 -2.879 0.884 1.00 97.56 91 LYS A O 1
ATOM 767 N N . HIS A 1 92 ? 4.572 -0.977 0.365 1.00 97.56 92 HIS A N 1
ATOM 768 C CA . HIS A 1 92 ? 5.095 -1.418 -0.924 1.00 97.56 92 HIS A CA 1
ATOM 769 C C . HIS A 1 92 ? 6.518 -1.945 -0.761 1.00 97.56 92 HIS A C 1
ATOM 771 O O . HIS A 1 92 ? 7.278 -1.462 0.083 1.00 97.56 92 HIS A O 1
ATOM 777 N N . ASN A 1 93 ? 6.879 -2.935 -1.574 1.00 97.50 93 ASN A N 1
ATOM 778 C CA . ASN A 1 93 ? 8.247 -3.426 -1.668 1.00 97.50 93 ASN A CA 1
ATOM 779 C C . ASN A 1 93 ? 8.655 -3.419 -3.144 1.00 97.50 93 ASN A C 1
ATOM 781 O O . ASN A 1 93 ? 7.960 -4.013 -3.966 1.00 97.50 93 ASN A O 1
ATOM 785 N N . ILE A 1 94 ? 9.763 -2.756 -3.462 1.00 95.81 94 ILE A N 1
ATOM 786 C CA . ILE A 1 94 ? 10.380 -2.775 -4.788 1.00 95.81 94 ILE A CA 1
ATOM 787 C C . ILE A 1 94 ? 11.690 -3.543 -4.679 1.00 95.81 94 ILE A C 1
ATOM 789 O O . ILE A 1 94 ? 12.491 -3.269 -3.786 1.00 95.81 94 ILE A O 1
ATOM 793 N N . ILE A 1 95 ? 11.895 -4.479 -5.601 1.00 95.06 95 ILE A N 1
ATOM 794 C CA . ILE A 1 95 ? 13.152 -5.199 -5.769 1.00 95.06 95 ILE A CA 1
ATOM 795 C C . ILE A 1 95 ? 13.623 -4.939 -7.197 1.00 95.06 95 ILE A C 1
ATOM 797 O O . ILE A 1 95 ? 12.899 -5.263 -8.137 1.00 95.06 95 ILE A O 1
ATOM 801 N N . ASP A 1 96 ? 14.807 -4.353 -7.350 1.00 90.19 96 ASP A N 1
ATOM 802 C CA . ASP A 1 96 ? 15.380 -4.006 -8.650 1.00 90.19 96 ASP A CA 1
ATOM 803 C C . ASP A 1 96 ? 16.809 -4.549 -8.796 1.00 90.19 96 ASP A C 1
ATOM 805 O O . ASP A 1 96 ? 17.595 -4.560 -7.847 1.00 90.19 96 ASP A O 1
ATOM 809 N N . ARG A 1 97 ? 17.157 -5.030 -9.992 1.00 89.69 97 ARG A N 1
ATOM 810 C CA . ARG A 1 97 ? 18.475 -5.618 -10.269 1.00 89.69 97 ARG A CA 1
ATOM 811 C C . ARG A 1 97 ? 19.327 -4.673 -11.101 1.00 89.69 97 ARG A C 1
ATOM 813 O O . ARG A 1 97 ? 18.896 -4.225 -12.155 1.00 89.69 97 ARG A O 1
ATOM 820 N N . GLU A 1 98 ? 20.579 -4.471 -10.715 1.00 89.44 98 GLU A N 1
ATOM 821 C CA . GLU A 1 98 ? 21.614 -3.802 -11.503 1.00 89.44 98 GLU A CA 1
ATOM 822 C C . GLU A 1 98 ? 22.557 -4.809 -12.178 1.00 89.44 98 GLU A C 1
ATOM 824 O O . GLU A 1 98 ? 22.847 -5.876 -11.634 1.00 89.44 98 GLU A O 1
ATOM 829 N N . TYR A 1 99 ? 23.042 -4.480 -13.382 1.00 84.50 99 TYR A N 1
ATOM 830 C CA . TYR A 1 99 ? 23.867 -5.390 -14.199 1.00 84.50 99 TYR A CA 1
ATOM 831 C C . TYR A 1 99 ? 25.367 -5.300 -13.923 1.00 84.50 99 TYR A C 1
ATOM 833 O O . TYR A 1 99 ? 26.122 -6.184 -14.316 1.00 84.50 99 TYR A O 1
ATOM 841 N N . SER A 1 100 ? 25.816 -4.229 -13.273 1.00 86.44 100 SER A N 1
ATOM 842 C CA . SER A 1 100 ? 27.211 -4.066 -12.873 1.00 86.44 100 SER A CA 1
ATOM 843 C C . SER A 1 100 ? 27.304 -3.322 -11.551 1.00 86.44 100 SER A C 1
ATOM 845 O O . SER A 1 100 ? 26.444 -2.499 -11.231 1.00 86.44 100 SER A O 1
ATOM 847 N N . ARG A 1 101 ? 28.400 -3.548 -10.820 1.00 86.44 101 ARG A N 1
ATOM 848 C CA . ARG A 1 101 ? 28.717 -2.801 -9.595 1.00 86.44 101 ARG A CA 1
ATOM 849 C C . ARG A 1 101 ? 28.734 -1.285 -9.834 1.00 86.44 101 ARG A C 1
ATOM 851 O O . ARG A 1 101 ? 28.111 -0.539 -9.093 1.00 86.44 101 ARG A O 1
ATOM 858 N N . LYS A 1 102 ? 29.329 -0.833 -10.945 1.00 87.38 102 LYS A N 1
ATOM 859 C CA . LYS A 1 102 ? 29.342 0.587 -11.348 1.00 87.38 102 LYS A CA 1
ATOM 860 C C . LYS A 1 102 ? 27.942 1.141 -11.656 1.00 87.38 102 LYS A C 1
ATOM 862 O O . LYS A 1 102 ? 27.713 2.345 -11.570 1.00 87.38 102 LYS A O 1
ATOM 867 N N . SER A 1 103 ? 27.002 0.298 -12.084 1.00 85.75 103 SER A N 1
ATOM 868 C CA . SER A 1 103 ? 25.600 0.703 -12.254 1.00 85.75 103 SER A CA 1
ATOM 869 C C . SER A 1 103 ? 24.910 0.855 -10.901 1.00 85.75 103 SER A C 1
ATOM 871 O O . SER A 1 103 ? 24.298 1.890 -10.649 1.00 85.75 103 SER A O 1
ATOM 873 N N . LEU A 1 104 ? 25.125 -0.104 -9.994 1.00 88.06 104 LEU A N 1
ATOM 874 C CA . LEU A 1 104 ? 24.638 -0.052 -8.614 1.00 88.06 104 LEU A CA 1
ATOM 875 C C . LEU A 1 104 ? 25.162 1.163 -7.836 1.00 88.06 104 LEU A C 1
ATOM 877 O O . LEU A 1 104 ? 24.435 1.746 -7.039 1.00 88.06 104 LEU A O 1
ATOM 881 N N . GLU A 1 105 ? 26.399 1.584 -8.089 1.00 87.12 105 GLU A N 1
ATOM 882 C CA . GLU A 1 105 ? 26.984 2.776 -7.470 1.00 87.12 105 GLU A CA 1
ATOM 883 C C . GLU A 1 105 ? 26.336 4.086 -7.928 1.00 87.12 105 GLU A C 1
ATOM 885 O O . GLU A 1 105 ? 26.268 5.030 -7.145 1.00 87.12 105 GLU A O 1
ATOM 890 N N . ARG A 1 106 ? 25.843 4.139 -9.170 1.00 86.31 106 ARG A N 1
ATOM 891 C CA . ARG A 1 106 ? 25.268 5.351 -9.773 1.00 86.31 106 ARG A CA 1
ATOM 892 C C . ARG A 1 106 ? 23.752 5.439 -9.651 1.00 86.31 106 ARG A C 1
ATOM 894 O O . ARG A 1 106 ? 23.214 6.539 -9.752 1.00 86.31 106 ARG A O 1
ATOM 901 N N . VAL A 1 107 ? 23.057 4.308 -9.521 1.00 85.00 107 VAL A N 1
ATOM 902 C CA . VAL A 1 107 ? 21.594 4.300 -9.457 1.00 85.00 107 VAL A CA 1
ATOM 903 C C . VAL A 1 107 ? 21.113 4.923 -8.150 1.00 85.00 107 VAL A C 1
ATOM 905 O O . VAL A 1 107 ? 21.622 4.635 -7.067 1.00 85.00 107 VAL A O 1
ATOM 908 N N . THR A 1 108 ? 20.105 5.782 -8.252 1.00 88.88 108 THR A N 1
ATOM 909 C CA . THR A 1 108 ? 19.460 6.406 -7.099 1.00 88.88 108 THR A CA 1
ATOM 910 C C . THR A 1 108 ? 18.111 5.747 -6.857 1.00 88.88 108 THR A C 1
ATOM 912 O O . THR A 1 108 ? 17.349 5.498 -7.795 1.00 88.88 108 THR A O 1
ATOM 915 N N . GLY A 1 109 ? 17.771 5.492 -5.592 1.00 89.06 109 GLY A N 1
ATOM 916 C CA . GLY A 1 109 ? 16.467 4.912 -5.265 1.00 89.06 109 GLY A CA 1
ATOM 917 C C . GLY A 1 109 ? 15.291 5.794 -5.699 1.00 89.06 109 GLY A C 1
ATOM 918 O O . GLY A 1 109 ? 14.249 5.275 -6.090 1.00 89.06 109 GLY A O 1
ATOM 919 N N . SER A 1 110 ? 15.484 7.118 -5.736 1.00 89.25 110 SER A N 1
ATOM 920 C CA . SER A 1 110 ? 14.506 8.070 -6.273 1.00 89.25 110 SER A CA 1
ATOM 921 C C . SER A 1 110 ? 14.151 7.785 -7.733 1.00 89.25 110 SER A C 1
ATOM 923 O O . SER A 1 110 ? 12.966 7.764 -8.054 1.00 89.25 110 SER A O 1
ATOM 925 N N . SER A 1 111 ? 15.141 7.512 -8.590 1.00 86.62 111 SER A N 1
ATOM 926 C CA . SER A 1 111 ? 14.905 7.235 -10.015 1.00 86.62 111 SER A CA 1
ATOM 927 C C . SER A 1 111 ? 14.080 5.965 -10.240 1.00 86.62 111 SER A C 1
ATOM 929 O O . SER A 1 111 ? 13.158 5.947 -11.055 1.00 86.62 111 SER A O 1
ATOM 931 N N . ILE A 1 112 ? 14.347 4.916 -9.458 1.00 90.12 112 ILE A N 1
ATOM 932 C CA . ILE A 1 112 ? 13.585 3.663 -9.504 1.00 90.12 112 ILE A CA 1
ATOM 933 C C . ILE A 1 112 ? 12.148 3.914 -9.035 1.00 90.12 112 ILE A C 1
ATOM 935 O O . ILE A 1 112 ? 11.193 3.539 -9.710 1.00 90.12 112 ILE A O 1
ATOM 939 N N . ILE A 1 113 ? 11.964 4.595 -7.902 1.00 92.69 113 ILE A N 1
ATOM 940 C CA . ILE A 1 113 ? 10.625 4.866 -7.362 1.00 92.69 113 ILE A CA 1
ATOM 941 C C . ILE A 1 113 ? 9.804 5.727 -8.328 1.00 92.69 113 ILE A C 1
ATOM 943 O O . ILE A 1 113 ? 8.638 5.419 -8.564 1.00 92.69 113 ILE A O 1
ATOM 947 N N . LYS A 1 114 ? 10.400 6.759 -8.938 1.00 90.12 114 LYS A N 1
ATOM 948 C CA . LYS A 1 114 ? 9.730 7.597 -9.946 1.00 90.12 114 LYS A CA 1
ATOM 949 C C . LYS A 1 114 ? 9.270 6.784 -11.153 1.00 90.12 114 LYS A C 1
ATOM 951 O O . LYS A 1 114 ? 8.128 6.944 -11.573 1.00 90.12 114 LYS A O 1
ATOM 956 N N . TYR A 1 115 ? 10.091 5.856 -11.644 1.00 87.56 115 TYR A N 1
ATOM 957 C CA . TYR A 1 115 ? 9.696 4.935 -12.713 1.00 87.56 115 TYR A CA 1
ATOM 958 C C . TYR A 1 115 ? 8.480 4.072 -12.325 1.00 87.56 115 TYR A C 1
ATOM 960 O O . TYR A 1 115 ? 7.542 3.914 -13.114 1.00 87.56 115 TYR A O 1
ATOM 968 N N . HIS A 1 116 ? 8.459 3.550 -11.094 1.00 91.62 116 HIS A N 1
ATOM 969 C CA . HIS A 1 116 ? 7.319 2.792 -10.574 1.00 91.62 116 HIS A CA 1
ATOM 970 C C . HIS A 1 116 ? 6.056 3.655 -10.438 1.00 91.62 116 HIS A C 1
ATOM 972 O O . HIS A 1 116 ? 4.968 3.188 -10.779 1.00 91.62 116 HIS A O 1
ATOM 978 N N . ILE A 1 117 ? 6.191 4.907 -9.987 1.00 91.44 117 ILE A N 1
ATOM 979 C CA . ILE A 1 117 ? 5.096 5.887 -9.922 1.00 91.44 117 ILE A CA 1
ATOM 980 C C . ILE A 1 117 ? 4.552 6.174 -11.325 1.00 91.44 117 ILE A C 1
ATOM 982 O O . ILE A 1 117 ? 3.348 6.076 -11.557 1.00 91.44 117 ILE A O 1
ATOM 986 N N . GLU A 1 118 ? 5.417 6.478 -12.289 1.00 86.62 118 GLU A N 1
ATOM 987 C CA . GLU A 1 118 ? 5.008 6.813 -13.654 1.00 86.62 118 GLU A CA 1
ATOM 988 C C . GLU A 1 118 ? 4.183 5.697 -14.298 1.00 86.62 118 GLU A C 1
ATOM 990 O O . GLU A 1 118 ? 3.105 5.934 -14.856 1.00 86.62 118 GLU A O 1
ATOM 995 N N . ASN A 1 119 ? 4.668 4.467 -14.145 1.00 84.06 119 ASN A N 1
ATOM 996 C CA . ASN A 1 119 ? 4.054 3.273 -14.702 1.00 84.06 119 ASN A CA 1
ATOM 997 C C . ASN A 1 119 ? 2.955 2.673 -13.817 1.00 84.06 119 ASN A C 1
ATOM 999 O O . ASN A 1 119 ? 2.346 1.678 -14.209 1.00 84.06 119 ASN A O 1
ATOM 1003 N N . ASN A 1 120 ? 2.694 3.271 -12.651 1.00 89.56 120 ASN A N 1
ATOM 1004 C CA . ASN A 1 120 ? 1.768 2.777 -11.634 1.00 89.56 120 ASN A CA 1
ATOM 1005 C C . ASN A 1 120 ? 1.970 1.286 -11.296 1.00 89.56 120 ASN A C 1
ATOM 1007 O O . ASN A 1 120 ? 1.012 0.523 -11.140 1.00 89.56 120 ASN A O 1
ATOM 1011 N N . ILE A 1 121 ? 3.231 0.854 -11.217 1.00 88.62 121 ILE A N 1
ATOM 1012 C CA . ILE A 1 121 ? 3.585 -0.533 -10.904 1.00 88.62 121 ILE A CA 1
ATOM 1013 C C . ILE A 1 121 ? 3.164 -0.824 -9.465 1.00 88.62 121 ILE A C 1
ATOM 1015 O O . ILE A 1 121 ? 3.413 -0.028 -8.562 1.00 88.62 121 ILE A O 1
ATOM 1019 N N . ASP A 1 122 ? 2.522 -1.973 -9.253 1.00 92.00 122 ASP A N 1
ATOM 1020 C CA . ASP A 1 122 ? 1.966 -2.367 -7.954 1.00 92.00 122 ASP A CA 1
ATOM 1021 C C . ASP A 1 122 ? 0.975 -1.345 -7.358 1.00 92.00 122 ASP A C 1
ATOM 1023 O O . ASP A 1 122 ? 0.830 -1.252 -6.142 1.00 92.00 122 ASP A O 1
ATOM 1027 N N . LEU A 1 123 ? 0.310 -0.562 -8.221 1.00 94.38 123 LEU A N 1
ATOM 1028 C CA . LEU A 1 123 ? -0.634 0.500 -7.850 1.00 94.38 123 LEU A CA 1
ATOM 1029 C C . LEU A 1 123 ? -0.035 1.597 -6.957 1.00 94.38 123 LEU A C 1
ATOM 1031 O O . LEU A 1 123 ? -0.775 2.341 -6.314 1.00 94.38 123 LEU A O 1
ATOM 1035 N N . ILE A 1 124 ? 1.294 1.735 -6.939 1.00 95.44 124 ILE A N 1
ATOM 1036 C CA . ILE A 1 124 ? 1.988 2.671 -6.051 1.00 95.44 124 ILE A CA 1
ATOM 1037 C C . ILE A 1 124 ? 1.521 4.118 -6.240 1.00 95.44 124 ILE A C 1
ATOM 1039 O O . ILE A 1 124 ? 1.308 4.822 -5.258 1.00 95.44 124 ILE A O 1
ATOM 1043 N N . ARG A 1 125 ? 1.319 4.570 -7.486 1.00 95.62 125 ARG A N 1
ATOM 1044 C CA . ARG A 1 125 ? 0.874 5.942 -7.754 1.00 95.62 125 ARG A CA 1
ATOM 1045 C C . ARG A 1 125 ? -0.548 6.138 -7.261 1.00 95.62 125 ARG A C 1
ATOM 1047 O O . ARG A 1 125 ? -0.811 7.114 -6.574 1.00 95.62 125 ARG A O 1
ATOM 1054 N N . THR A 1 126 ? -1.434 5.192 -7.564 1.00 95.25 126 THR A N 1
ATOM 1055 C CA . THR A 1 126 ? -2.824 5.229 -7.094 1.00 95.25 126 THR A CA 1
ATOM 1056 C C . THR A 1 126 ? -2.903 5.264 -5.568 1.00 95.25 126 THR A C 1
ATOM 1058 O O . THR A 1 126 ? -3.677 6.042 -5.017 1.00 95.25 126 THR A O 1
ATOM 1061 N N . ASP A 1 127 ? -2.089 4.469 -4.874 1.00 98.06 127 ASP A N 1
ATOM 1062 C CA . ASP A 1 127 ? -2.063 4.454 -3.411 1.00 98.06 127 ASP A CA 1
ATOM 1063 C C . ASP A 1 127 ? -1.474 5.749 -2.826 1.00 98.06 127 ASP A C 1
ATOM 1065 O O . ASP A 1 127 ? -2.007 6.243 -1.831 1.00 98.06 127 ASP A O 1
ATOM 1069 N N . ILE A 1 128 ? -0.457 6.354 -3.460 1.00 97.69 128 ILE A N 1
ATOM 1070 C CA . ILE A 1 128 ? 0.049 7.693 -3.101 1.00 97.69 128 ILE A CA 1
ATOM 1071 C C . ILE A 1 128 ? -1.048 8.753 -3.279 1.00 97.69 128 ILE A C 1
ATOM 1073 O O . ILE A 1 128 ? -1.326 9.506 -2.348 1.00 97.69 128 ILE A O 1
ATOM 1077 N N . GLU A 1 129 ? -1.692 8.806 -4.446 1.00 96.88 129 GLU A N 1
ATOM 1078 C CA . GLU A 1 129 ? -2.752 9.771 -4.769 1.00 96.88 129 GLU A CA 1
ATOM 1079 C C . GLU A 1 129 ? -3.941 9.653 -3.804 1.00 96.88 129 GLU A C 1
ATOM 1081 O O . GLU A 1 129 ? -4.445 10.658 -3.301 1.00 96.88 129 GLU A O 1
ATOM 1086 N N . ASN A 1 130 ? -4.367 8.424 -3.499 1.00 97.62 130 ASN A N 1
ATOM 1087 C CA . ASN A 1 130 ? -5.451 8.165 -2.555 1.00 97.62 130 ASN A CA 1
ATOM 1088 C C . ASN A 1 130 ? -5.062 8.541 -1.122 1.00 97.62 130 ASN A C 1
ATOM 1090 O O . ASN A 1 130 ? -5.890 9.089 -0.396 1.00 97.62 130 ASN A O 1
ATOM 1094 N N . ALA A 1 131 ? -3.820 8.272 -0.713 1.00 97.62 131 ALA A N 1
ATOM 1095 C CA . ALA A 1 131 ? -3.313 8.664 0.596 1.00 97.62 131 ALA A CA 1
ATOM 1096 C C . ALA A 1 131 ? -3.270 10.189 0.763 1.00 97.62 131 ALA A C 1
ATOM 1098 O O . ALA A 1 131 ? -3.750 10.683 1.781 1.00 97.62 131 ALA A O 1
ATOM 1099 N N . ILE A 1 132 ? -2.759 10.924 -0.236 1.00 97.00 132 ILE A N 1
ATOM 1100 C CA . ILE A 1 132 ? -2.761 12.397 -0.252 1.00 97.00 132 ILE A CA 1
ATOM 1101 C C . ILE A 1 132 ? -4.196 12.910 -0.120 1.00 97.00 132 ILE A C 1
ATOM 1103 O O . ILE A 1 132 ? -4.499 13.613 0.837 1.00 97.00 132 ILE A O 1
ATOM 1107 N N . TYR A 1 133 ? -5.093 12.460 -1.004 1.00 96.00 133 TYR A N 1
ATOM 1108 C CA . TYR A 1 133 ? -6.504 12.850 -0.983 1.00 96.00 133 TYR A CA 1
ATOM 1109 C C . TYR A 1 133 ? -7.147 12.629 0.394 1.00 96.00 133 TYR A C 1
ATOM 1111 O O . TYR A 1 133 ? -7.758 13.534 0.950 1.00 96.00 133 TYR A O 1
ATOM 1119 N N . ASN A 1 134 ? -6.980 11.442 0.983 1.00 96.19 134 ASN A N 1
ATOM 1120 C CA . ASN A 1 134 ? -7.567 11.126 2.285 1.00 96.19 134 ASN A CA 1
ATOM 1121 C C . ASN A 1 134 ? -7.002 11.979 3.424 1.00 96.19 134 ASN A C 1
ATOM 1123 O O . ASN A 1 134 ? -7.732 12.305 4.357 1.00 96.19 134 ASN A O 1
ATOM 1127 N N . ILE A 1 135 ? -5.705 12.292 3.384 1.00 95.62 135 ILE A N 1
ATOM 1128 C CA . ILE A 1 135 ? -5.052 13.117 4.404 1.00 95.62 135 ILE A CA 1
ATOM 1129 C C . ILE A 1 135 ? -5.509 14.568 4.290 1.00 95.62 135 ILE A C 1
ATOM 1131 O O . ILE A 1 135 ? -5.776 15.176 5.323 1.00 95.62 135 ILE A O 1
ATOM 1135 N N . ASP A 1 136 ? -5.668 15.086 3.075 1.00 94.12 136 ASP A N 1
ATOM 1136 C CA . ASP A 1 136 ? -6.185 16.436 2.846 1.00 94.12 136 ASP A CA 1
ATOM 1137 C C . ASP A 1 136 ? -7.646 16.550 3.326 1.00 94.12 136 ASP A C 1
ATOM 1139 O O . ASP A 1 136 ? -7.996 17.484 4.045 1.00 94.12 136 ASP A O 1
ATOM 1143 N N . LEU A 1 137 ? -8.490 15.546 3.038 1.00 95.31 137 LEU A N 1
ATOM 1144 C CA . LEU A 1 137 ? -9.871 15.487 3.549 1.00 95.31 137 LEU A CA 1
ATOM 1145 C C . LEU A 1 137 ? -9.947 15.410 5.080 1.00 95.31 137 LEU A C 1
ATOM 1147 O O . LEU A 1 137 ? -10.947 15.821 5.676 1.00 95.31 137 LEU A O 1
ATOM 1151 N N . LEU A 1 138 ? -8.918 14.858 5.725 1.00 95.00 138 LEU A N 1
ATOM 1152 C CA . LEU A 1 138 ? -8.922 14.627 7.164 1.00 95.00 138 LEU A CA 1
ATOM 1153 C C . LEU A 1 138 ? -8.981 15.938 7.960 1.00 95.00 138 LEU A C 1
ATOM 1155 O O . LEU A 1 138 ? -9.533 15.948 9.060 1.00 95.00 138 LEU A O 1
ATOM 1159 N N . GLU A 1 139 ? -8.448 17.042 7.431 1.00 89.31 139 GLU A N 1
ATOM 1160 C CA . GLU A 1 139 ? -8.466 18.324 8.140 1.00 89.31 139 GLU A CA 1
ATOM 1161 C C . GLU A 1 139 ? -9.903 18.808 8.381 1.00 89.31 139 GLU A C 1
ATOM 1163 O O . GLU A 1 139 ? -10.284 19.110 9.510 1.00 89.31 139 GLU A O 1
ATOM 1168 N N . GLU A 1 140 ? -10.733 18.833 7.340 1.00 94.38 140 GLU A N 1
ATOM 1169 C CA . GLU A 1 140 ? -12.130 19.251 7.466 1.00 94.38 140 GLU A CA 1
ATOM 1170 C C . GLU A 1 140 ? -12.953 18.223 8.254 1.00 94.38 140 GLU A C 1
ATOM 1172 O O . GLU A 1 140 ? -13.721 18.586 9.147 1.00 94.38 140 GLU A O 1
ATOM 1177 N N . TYR A 1 141 ? -12.719 16.934 7.994 1.00 96.69 141 TYR A N 1
ATOM 1178 C CA . TYR A 1 141 ? -13.356 15.838 8.719 1.00 96.69 141 TYR A CA 1
ATOM 1179 C C . TYR A 1 141 ? -13.133 15.944 10.232 1.00 96.69 141 TYR A C 1
ATOM 1181 O O . TYR A 1 141 ? -14.084 15.840 11.002 1.00 96.69 141 TYR A O 1
ATOM 1189 N N . THR A 1 142 ? -11.896 16.191 10.679 1.00 94.81 142 THR A N 1
ATOM 1190 C CA . THR A 1 142 ? -11.584 16.297 12.117 1.00 94.81 142 THR A CA 1
ATOM 1191 C C . THR A 1 142 ? -12.298 17.474 12.778 1.00 94.81 142 THR A C 1
ATOM 1193 O O . THR A 1 142 ? -12.846 17.305 13.865 1.00 94.81 142 THR A O 1
ATOM 1196 N N . LYS A 1 143 ? -12.414 18.619 12.090 1.00 94.12 143 LYS A N 1
ATOM 1197 C CA . LYS A 1 143 ? -13.197 19.769 12.574 1.00 94.12 143 LYS A CA 1
ATOM 1198 C C . LYS A 1 143 ? -14.680 19.426 12.755 1.00 94.12 143 LYS A C 1
ATOM 1200 O O . LYS A 1 143 ? -15.301 19.899 13.706 1.00 94.12 143 LYS A O 1
ATOM 1205 N N . GLU A 1 144 ? -15.276 18.635 11.859 1.00 95.81 144 GLU A N 1
ATOM 1206 C CA . GLU A 1 144 ? -16.668 18.175 12.008 1.00 95.81 144 GLU A CA 1
ATOM 1207 C C . GLU A 1 144 ? -16.812 17.112 13.110 1.00 95.81 144 GLU A C 1
ATOM 1209 O O . GLU A 1 144 ? -17.755 17.171 13.900 1.00 95.81 144 GLU A O 1
ATOM 1214 N N . VAL A 1 145 ? -15.849 16.196 13.232 1.00 95.75 145 VAL A N 1
ATOM 1215 C CA . VAL A 1 145 ? -15.800 15.198 14.310 1.00 95.75 145 VAL A CA 1
ATOM 1216 C C . VAL A 1 145 ? -15.743 15.862 15.687 1.00 95.75 145 VAL A C 1
ATOM 1218 O O . VAL A 1 145 ? -16.486 15.462 16.585 1.00 95.75 145 VAL A O 1
ATOM 1221 N N . ASP A 1 146 ? -14.925 16.901 15.861 1.00 94.25 146 ASP A N 1
ATOM 1222 C CA . ASP A 1 146 ? -14.800 17.608 17.139 1.00 94.25 146 ASP A CA 1
ATOM 1223 C C . ASP A 1 146 ? -16.137 18.216 17.587 1.00 94.25 146 ASP A C 1
ATOM 1225 O O . ASP A 1 146 ? -16.509 18.127 18.761 1.00 94.25 146 ASP A O 1
ATOM 1229 N N . LYS A 1 147 ? -16.930 18.751 16.647 1.00 93.50 147 LYS A N 1
ATOM 1230 C CA . LYS A 1 147 ? -18.286 19.253 16.936 1.00 93.50 147 LYS A CA 1
ATOM 1231 C C . LYS A 1 147 ? -19.197 18.147 17.482 1.00 93.50 147 LYS A C 1
ATOM 1233 O O . LYS A 1 147 ? -19.955 18.397 18.417 1.00 93.50 147 LYS A O 1
ATOM 1238 N N . ILE A 1 148 ? -19.094 16.928 16.945 1.00 92.88 148 ILE A N 1
ATOM 1239 C CA . ILE A 1 148 ? -19.890 15.768 17.382 1.00 92.88 148 ILE A CA 1
ATOM 1240 C C . ILE A 1 148 ? -19.450 15.287 18.773 1.00 92.88 148 ILE A C 1
ATOM 1242 O O . ILE A 1 148 ? -20.271 14.954 19.631 1.00 92.88 148 ILE A O 1
ATOM 1246 N N . ILE A 1 149 ? -18.145 15.240 19.036 1.00 91.50 149 ILE A N 1
ATOM 1247 C CA . ILE A 1 149 ? -17.626 14.679 20.291 1.00 91.50 149 ILE A CA 1
ATOM 1248 C C . ILE A 1 149 ? -17.888 15.608 21.484 1.00 91.50 149 ILE A C 1
ATOM 1250 O O . ILE A 1 149 ? -18.072 15.107 22.598 1.00 91.50 149 ILE A O 1
ATOM 1254 N N . ASN A 1 150 ? -17.967 16.923 21.274 1.00 87.19 150 ASN A N 1
ATOM 1255 C CA . ASN A 1 150 ? -17.977 17.910 22.357 1.00 87.19 150 ASN A CA 1
ATOM 1256 C C . ASN A 1 150 ? -19.298 18.041 23.139 1.00 87.19 150 ASN A C 1
ATOM 1258 O O . ASN A 1 150 ? -19.269 18.483 24.288 1.00 87.19 150 ASN A O 1
ATOM 1262 N N . TYR A 1 151 ? -20.454 17.639 22.601 1.00 85.88 151 TYR A N 1
ATOM 1263 C CA . TYR A 1 151 ? -21.718 17.742 23.352 1.00 85.88 151 TYR A CA 1
ATOM 1264 C C . TYR A 1 151 ? -21.965 16.535 24.276 1.00 85.88 151 TYR A C 1
ATOM 1266 O O . TYR A 1 151 ? -21.294 15.513 24.191 1.00 85.88 151 TYR A O 1
ATOM 1274 N N . LYS A 1 152 ? -22.915 16.609 25.215 1.00 82.81 152 LYS A N 1
ATOM 1275 C CA . LYS A 1 152 ? -23.176 15.510 26.167 1.00 82.81 152 LYS A CA 1
ATOM 1276 C C . LYS A 1 152 ? -24.175 14.497 25.601 1.00 82.81 152 LYS A C 1
ATOM 1278 O O . LYS A 1 152 ? -25.282 14.864 25.221 1.00 82.81 152 LYS A O 1
ATOM 1283 N N . SER A 1 153 ? -23.823 13.213 25.615 1.00 83.56 153 SER A N 1
ATOM 1284 C CA . SER A 1 153 ? -24.724 12.143 25.172 1.00 83.56 153 SER A CA 1
ATOM 1285 C C . SER A 1 153 ? -25.785 11.803 26.217 1.00 83.56 153 SER A C 1
ATOM 1287 O O . SER A 1 153 ? -25.490 11.651 27.406 1.00 83.56 153 SER A O 1
ATOM 1289 N N . LYS A 1 154 ? -27.026 11.607 25.762 1.00 86.25 154 LYS A N 1
ATOM 1290 C CA . LYS A 1 154 ? -28.102 11.046 26.587 1.00 86.25 154 LYS A CA 1
ATOM 1291 C C . LYS A 1 154 ? -27.976 9.523 26.612 1.00 86.25 154 LYS A C 1
ATOM 1293 O O . LYS A 1 154 ? -28.087 8.875 25.575 1.00 86.25 154 LYS A O 1
ATOM 1298 N N . ASN A 1 155 ? -27.783 8.952 27.797 1.00 88.88 155 ASN A N 1
ATOM 1299 C CA . ASN A 1 155 ? -27.776 7.503 27.973 1.00 88.88 155 ASN A CA 1
ATOM 1300 C C . ASN A 1 155 ? -29.214 6.962 27.889 1.00 88.88 155 ASN A C 1
ATOM 1302 O O . ASN A 1 155 ? -30.039 7.275 28.743 1.00 88.88 155 ASN A O 1
ATOM 1306 N N . LYS A 1 156 ? -29.505 6.171 26.852 1.00 87.31 156 LYS A N 1
ATOM 1307 C CA . LYS A 1 156 ? -30.799 5.491 26.641 1.00 87.31 156 LYS A CA 1
ATOM 1308 C C . LYS A 1 156 ? -30.719 3.975 26.880 1.00 87.31 156 LYS A C 1
ATOM 1310 O O . LYS A 1 156 ? -31.605 3.240 26.464 1.00 87.31 156 LYS A O 1
ATOM 1315 N N . THR A 1 157 ? -29.630 3.504 27.478 1.00 89.62 157 THR A N 1
ATOM 1316 C CA . THR A 1 157 ? -29.377 2.081 27.740 1.00 89.62 157 THR A CA 1
ATOM 1317 C C . THR A 1 157 ? -29.586 1.760 29.215 1.00 89.62 157 THR A C 1
ATOM 1319 O O . THR A 1 157 ? -29.617 2.658 30.056 1.00 89.62 157 THR A O 1
ATOM 1322 N N . ASN A 1 158 ? -29.609 0.470 29.547 1.00 90.94 158 ASN A N 1
ATOM 1323 C CA . ASN A 1 158 ? -29.639 0.008 30.937 1.00 90.94 158 ASN A CA 1
ATOM 1324 C C . ASN A 1 158 ? -28.254 0.065 31.620 1.00 90.94 158 ASN A C 1
ATOM 1326 O O . ASN A 1 158 ? -28.093 -0.386 32.755 1.00 90.94 158 ASN A O 1
ATOM 1330 N N . TYR A 1 159 ? -27.221 0.581 30.943 1.00 92.06 159 TYR A N 1
ATOM 1331 C CA . TYR A 1 159 ? -25.890 0.736 31.525 1.00 92.06 159 TYR A CA 1
ATOM 1332 C C . TYR A 1 159 ? -25.824 1.947 32.457 1.00 92.06 159 TYR A C 1
ATOM 1334 O O . TYR A 1 159 ? -26.462 2.970 32.225 1.00 92.06 159 TYR A O 1
ATOM 1342 N N . SER A 1 160 ? -24.959 1.882 33.474 1.00 93.81 160 SER A N 1
ATOM 1343 C CA . SER A 1 160 ? -24.608 3.072 34.253 1.00 93.81 160 SER A CA 1
ATOM 1344 C C . SER A 1 160 ? -23.955 4.131 33.361 1.00 93.81 160 SER A C 1
ATOM 1346 O O . SER A 1 160 ? -23.231 3.793 32.422 1.00 93.81 160 SER A O 1
ATOM 1348 N N . SER A 1 161 ? -24.131 5.414 33.686 1.00 92.31 161 SER A N 1
ATOM 1349 C CA . SER A 1 161 ? -23.587 6.530 32.892 1.00 92.31 161 SER A CA 1
ATOM 1350 C C . SER A 1 161 ? -22.081 6.401 32.637 1.00 92.31 161 SER A C 1
ATOM 1352 O O . SER A 1 161 ? -21.614 6.598 31.518 1.00 92.31 161 SER A O 1
ATOM 1354 N N . LYS A 1 162 ? -21.318 5.963 33.649 1.00 92.94 162 LYS A N 1
ATOM 1355 C CA . LYS A 1 162 ? -19.872 5.713 33.535 1.00 92.94 162 LYS A CA 1
ATOM 1356 C C . LYS A 1 162 ? -19.546 4.569 32.567 1.00 92.94 162 LYS A C 1
ATOM 1358 O O . LYS A 1 162 ? -18.571 4.650 31.821 1.00 92.94 162 LYS A O 1
ATOM 1363 N N . LYS A 1 163 ? -20.333 3.485 32.586 1.00 93.38 163 LYS A N 1
ATOM 1364 C CA . LYS A 1 163 ? -20.140 2.346 31.677 1.00 93.38 163 LYS A CA 1
ATOM 1365 C C . LYS A 1 163 ? -20.520 2.726 30.246 1.00 93.38 163 LYS A C 1
ATOM 1367 O O . LYS A 1 163 ? -19.737 2.437 29.345 1.00 93.38 163 LYS A O 1
ATOM 1372 N N . PHE A 1 164 ? -21.649 3.411 30.062 1.00 94.88 164 PHE A N 1
ATOM 1373 C CA . PHE A 1 164 ? -22.093 3.936 28.772 1.00 94.88 164 PHE A CA 1
ATOM 1374 C C . PHE A 1 164 ? -21.013 4.815 28.132 1.00 94.88 164 PHE A C 1
ATOM 1376 O O . PHE A 1 164 ? -20.539 4.490 27.050 1.00 94.88 164 PHE A O 1
ATOM 1383 N N . GLN A 1 165 ? -20.523 5.838 28.841 1.00 93.25 165 GLN A N 1
ATOM 1384 C CA . GLN A 1 165 ? -19.503 6.757 28.321 1.00 93.25 165 GLN A CA 1
ATOM 1385 C C . GLN A 1 165 ? -18.198 6.036 27.948 1.00 93.25 165 GLN A C 1
ATOM 1387 O O . GLN A 1 165 ? -17.565 6.344 26.941 1.00 93.25 165 GLN A O 1
ATOM 1392 N N . LYS A 1 166 ? -17.797 5.020 28.724 1.00 94.19 166 LYS A N 1
ATOM 1393 C CA . LYS A 1 166 ? -16.618 4.201 28.409 1.00 94.19 166 LYS A CA 1
ATOM 1394 C C . LYS A 1 166 ? -16.790 3.386 27.123 1.00 94.19 166 LYS A C 1
ATOM 1396 O O . LYS A 1 166 ? -15.807 3.172 26.415 1.00 94.19 166 LYS A O 1
ATOM 1401 N N . ILE A 1 167 ? -17.986 2.858 26.870 1.00 95.06 167 ILE A N 1
ATOM 1402 C CA . ILE A 1 167 ? -18.284 2.111 25.641 1.00 95.06 167 ILE A CA 1
ATOM 1403 C C . ILE A 1 167 ? -18.398 3.086 24.468 1.00 95.06 167 ILE A C 1
ATOM 1405 O O . ILE A 1 167 ? -17.773 2.851 23.442 1.00 95.06 167 ILE A O 1
ATOM 1409 N N . GLU A 1 168 ? -19.104 4.201 24.642 1.00 95.31 168 GLU A N 1
ATOM 1410 C CA . GLU A 1 168 ? -19.265 5.237 23.622 1.00 95.31 168 GLU A CA 1
ATOM 1411 C C . GLU A 1 168 ? -17.909 5.771 23.150 1.00 95.31 168 GLU A C 1
ATOM 1413 O O . GLU A 1 168 ? -17.609 5.701 21.963 1.00 95.31 168 GLU A O 1
ATOM 1418 N N . ASN A 1 169 ? -17.032 6.180 24.071 1.00 94.25 169 ASN A N 1
ATOM 1419 C CA . ASN A 1 169 ? -15.689 6.653 23.727 1.00 94.25 169 ASN A CA 1
ATOM 1420 C C . ASN A 1 169 ? -14.851 5.588 23.011 1.00 94.25 169 ASN A C 1
ATOM 1422 O O . ASN A 1 169 ? -14.023 5.924 22.170 1.00 94.25 169 ASN A O 1
ATOM 1426 N N . ARG A 1 170 ? -15.036 4.304 23.342 1.00 95.19 170 ARG A N 1
ATOM 1427 C CA . ARG A 1 170 ? -14.362 3.207 22.637 1.00 95.19 170 ARG A CA 1
ATOM 1428 C C . ARG A 1 170 ? -14.850 3.124 21.194 1.00 95.19 170 ARG A C 1
ATOM 1430 O O . ARG A 1 170 ? -14.024 3.137 20.294 1.00 95.19 170 ARG A O 1
ATOM 1437 N N . VAL A 1 171 ? -16.167 3.078 20.987 1.00 95.44 171 VAL A N 1
ATOM 1438 C CA . VAL A 1 171 ? -16.756 2.973 19.646 1.00 95.44 171 VAL A CA 1
ATOM 1439 C C . VAL A 1 171 ? -16.416 4.196 18.797 1.00 95.44 171 VAL A C 1
ATOM 1441 O O . VAL A 1 171 ? -16.008 4.030 17.652 1.00 95.44 171 VAL A O 1
ATOM 1444 N N . LEU A 1 172 ? -16.513 5.405 19.358 1.00 95.06 172 LEU A N 1
ATOM 1445 C CA . LEU A 1 172 ? -16.106 6.636 18.679 1.00 95.06 172 LEU A CA 1
ATOM 1446 C C . LEU A 1 172 ? -14.632 6.561 18.269 1.00 95.06 172 LEU A C 1
ATOM 1448 O O . LEU A 1 172 ? -14.316 6.702 17.094 1.00 95.06 172 LEU A O 1
ATOM 1452 N N . ASN A 1 173 ? -13.731 6.241 19.202 1.00 93.56 173 ASN A N 1
ATOM 1453 C CA . ASN A 1 173 ? -12.303 6.129 18.900 1.00 93.56 173 ASN A CA 1
ATOM 1454 C C . ASN A 1 173 ? -11.978 5.083 17.828 1.00 93.56 173 ASN A C 1
ATOM 1456 O O . ASN A 1 173 ? -10.981 5.260 17.127 1.00 93.56 173 ASN A O 1
ATOM 1460 N N . ASP A 1 174 ? -12.757 4.007 17.729 1.00 92.75 174 ASP A N 1
ATOM 1461 C CA . ASP A 1 174 ? -12.578 2.962 16.718 1.00 92.75 174 ASP A CA 1
ATOM 1462 C C . ASP A 1 174 ? -13.195 3.342 15.358 1.00 92.75 174 ASP A C 1
ATOM 1464 O O . ASP A 1 174 ? -12.762 2.821 14.334 1.00 92.75 174 ASP A O 1
ATOM 1468 N N . SER A 1 175 ? -14.180 4.247 15.340 1.00 93.19 175 SER A N 1
ATOM 1469 C CA . SER A 1 175 ? -14.924 4.651 14.134 1.00 93.19 175 SER A CA 1
ATOM 1470 C C . SER A 1 175 ? -14.400 5.940 13.491 1.00 93.19 175 SER A C 1
ATOM 1472 O O . SER A 1 175 ? -14.699 6.207 12.330 1.00 93.19 175 SER A O 1
ATOM 1474 N N . ILE A 1 176 ? -13.648 6.755 14.236 1.00 95.31 176 ILE A N 1
ATOM 1475 C CA . ILE A 1 176 ? -13.032 7.988 13.731 1.00 95.31 176 ILE A CA 1
ATOM 1476 C C . ILE A 1 176 ? -11.803 7.637 12.895 1.00 95.31 176 ILE A C 1
ATOM 1478 O O . ILE A 1 176 ? -10.854 7.034 13.410 1.00 95.31 176 ILE A O 1
ATOM 1482 N N . HIS A 1 177 ? -11.791 8.089 11.642 1.00 95.56 177 HIS A N 1
ATOM 1483 C CA . HIS A 1 177 ? -10.637 7.952 10.762 1.00 95.56 177 HIS A CA 1
ATOM 1484 C C . HIS A 1 177 ? -9.448 8.771 11.258 1.00 95.56 177 HIS A C 1
ATOM 1486 O O . HIS A 1 177 ? -9.583 9.906 11.716 1.00 95.56 177 HIS A O 1
ATOM 1492 N N . LYS A 1 178 ? -8.250 8.189 11.167 1.00 94.31 178 LYS A N 1
ATOM 1493 C CA . LYS A 1 178 ? -7.009 8.797 11.673 1.00 94.31 178 LYS A CA 1
ATOM 1494 C C . LYS A 1 178 ? -5.949 8.838 10.593 1.00 94.31 178 LYS A C 1
ATOM 1496 O O . LYS A 1 178 ? -5.784 7.877 9.851 1.00 94.31 178 LYS A O 1
ATOM 1501 N N . ARG A 1 179 ? -5.100 9.872 10.613 1.00 94.88 179 ARG A N 1
ATOM 1502 C CA . ARG A 1 179 ? -3.992 10.055 9.653 1.00 94.88 179 ARG A CA 1
ATOM 1503 C C . ARG A 1 179 ? -3.168 8.786 9.431 1.00 94.88 179 ARG A C 1
ATOM 1505 O O . ARG A 1 179 ? -2.900 8.412 8.296 1.00 94.88 179 ARG A O 1
ATOM 1512 N N . LYS A 1 180 ? -2.814 8.081 10.513 1.00 94.19 180 LYS A N 1
ATOM 1513 C CA . LYS A 1 180 ? -2.027 6.832 10.477 1.00 94.19 180 LYS A CA 1
ATOM 1514 C C . LYS A 1 180 ? -2.648 5.717 9.626 1.00 94.19 180 LYS A C 1
ATOM 1516 O O . LYS A 1 180 ? -1.949 4.785 9.239 1.00 94.19 180 LYS A O 1
ATOM 1521 N N . GLU A 1 181 ? -3.953 5.767 9.372 1.00 93.12 181 GLU A N 1
ATOM 1522 C CA . GLU A 1 181 ? -4.644 4.795 8.530 1.00 93.12 181 GLU A CA 1
ATOM 1523 C C . GLU A 1 181 ? -4.325 4.991 7.053 1.00 93.12 181 GLU A C 1
ATOM 1525 O O . GLU A 1 181 ? -4.362 4.010 6.312 1.00 93.12 181 GLU A O 1
ATOM 1530 N N . PHE A 1 182 ? -3.955 6.209 6.659 1.00 96.12 182 PHE A N 1
ATOM 1531 C CA . PHE A 1 182 ? -3.700 6.583 5.274 1.00 96.12 182 PHE A CA 1
ATOM 1532 C C . PHE A 1 182 ? -2.214 6.645 4.920 1.00 96.12 182 PHE A C 1
ATOM 1534 O O . PHE A 1 182 ? -1.867 6.755 3.751 1.00 96.12 182 PHE A O 1
ATOM 1541 N N . LEU A 1 183 ? -1.325 6.524 5.908 1.00 96.69 183 LEU A N 1
ATOM 1542 C CA . LEU A 1 183 ? 0.111 6.515 5.657 1.00 96.69 183 LEU A CA 1
ATOM 1543 C C . LEU A 1 183 ? 0.541 5.235 4.950 1.00 96.69 183 LEU A C 1
ATOM 1545 O O . LEU A 1 183 ? 0.276 4.117 5.408 1.00 96.69 183 LEU A O 1
ATOM 1549 N N . ILE A 1 184 ? 1.275 5.435 3.864 1.00 97.44 184 ILE A N 1
ATOM 1550 C CA . ILE A 1 184 ? 1.944 4.388 3.107 1.00 97.44 184 ILE A CA 1
ATOM 1551 C C . ILE A 1 184 ? 3.456 4.498 3.299 1.00 97.44 184 ILE A C 1
ATOM 1553 O O . ILE A 1 184 ? 3.993 5.563 3.596 1.00 97.44 184 ILE A O 1
ATOM 1557 N N . LYS A 1 185 ? 4.151 3.377 3.143 1.00 97.94 185 LYS A N 1
ATOM 1558 C CA . LYS A 1 185 ? 5.612 3.301 3.203 1.00 97.94 185 LYS A CA 1
ATOM 1559 C C . LYS A 1 185 ? 6.138 2.366 2.133 1.00 97.94 185 LYS A C 1
ATOM 1561 O O . LYS A 1 185 ? 5.435 1.442 1.713 1.00 97.94 185 LYS A O 1
ATOM 1566 N N . LEU A 1 186 ? 7.392 2.557 1.751 1.00 98.38 186 LEU A N 1
ATOM 1567 C CA . LEU A 1 186 ? 8.037 1.747 0.731 1.00 98.38 186 LEU A CA 1
ATOM 1568 C C . LEU A 1 186 ? 9.396 1.240 1.200 1.00 98.38 186 LEU A C 1
ATOM 1570 O O . LEU A 1 186 ? 10.202 2.000 1.730 1.00 98.38 186 LEU A O 1
ATOM 1574 N N . LYS A 1 187 ? 9.645 -0.053 0.988 1.00 98.25 187 LYS A N 1
ATOM 1575 C CA . LYS A 1 187 ? 10.976 -0.651 1.098 1.00 98.25 187 LYS A CA 1
ATOM 1576 C C . LYS A 1 187 ? 11.521 -0.886 -0.307 1.00 98.25 187 LYS A C 1
ATOM 1578 O O . LYS A 1 187 ? 10.857 -1.516 -1.124 1.00 98.25 187 LYS A O 1
ATOM 1583 N N . LEU A 1 188 ? 12.718 -0.390 -0.570 1.00 97.44 188 LEU A N 1
ATOM 1584 C CA . LEU A 1 188 ? 13.454 -0.598 -1.806 1.00 97.44 188 LEU A CA 1
ATOM 1585 C C . LEU A 1 188 ? 14.649 -1.507 -1.525 1.00 97.44 188 LEU A C 1
ATOM 1587 O O . LEU A 1 188 ? 15.380 -1.296 -0.557 1.00 97.44 188 LEU A O 1
ATOM 1591 N N . GLU A 1 189 ? 14.845 -2.493 -2.385 1.00 96.75 189 GLU A N 1
ATOM 1592 C CA . GLU A 1 189 ? 16.016 -3.356 -2.428 1.00 96.75 189 GLU A CA 1
ATOM 1593 C C . GLU A 1 189 ? 16.592 -3.314 -3.841 1.00 96.75 189 GLU A C 1
ATOM 1595 O O . GLU A 1 189 ? 15.902 -3.641 -4.803 1.00 96.75 189 GLU A O 1
ATOM 1600 N N . VAL A 1 190 ? 17.845 -2.885 -3.974 1.00 94.12 190 VAL A N 1
ATOM 1601 C CA . VAL A 1 190 ? 18.543 -2.833 -5.262 1.00 94.12 190 VAL A CA 1
ATOM 1602 C C . VAL A 1 190 ? 19.787 -3.688 -5.170 1.00 94.12 190 VAL A C 1
ATOM 1604 O O . VAL A 1 190 ? 20.608 -3.465 -4.282 1.00 94.12 190 VAL A O 1
ATOM 1607 N N . TYR A 1 191 ? 19.943 -4.659 -6.064 1.00 92.38 191 TYR A N 1
ATOM 1608 C CA . TYR A 1 191 ? 21.035 -5.625 -5.964 1.00 92.38 191 TYR A CA 1
ATOM 1609 C C . TYR A 1 191 ? 21.784 -5.834 -7.276 1.00 92.38 191 TYR A C 1
ATOM 1611 O O . TYR A 1 191 ? 21.215 -5.771 -8.362 1.00 92.38 191 TYR A O 1
ATOM 1619 N N . TYR A 1 192 ? 23.070 -6.151 -7.174 1.00 90.50 192 TYR A N 1
ATOM 1620 C CA . TYR A 1 192 ? 23.911 -6.626 -8.266 1.00 90.50 192 TYR A CA 1
ATOM 1621 C C . TYR A 1 192 ? 24.470 -8.005 -7.911 1.00 90.50 192 TYR A C 1
ATOM 1623 O O . TYR A 1 192 ? 24.941 -8.236 -6.797 1.00 90.50 192 TYR A O 1
ATOM 1631 N N . ARG A 1 193 ? 24.451 -8.912 -8.891 1.00 87.38 193 ARG A N 1
ATOM 1632 C CA . ARG A 1 193 ? 25.080 -10.234 -8.813 1.00 87.38 193 ARG A CA 1
ATOM 1633 C C . ARG A 1 193 ? 25.922 -10.465 -10.057 1.00 87.38 193 ARG A C 1
ATOM 1635 O O . ARG A 1 193 ? 25.398 -10.360 -11.169 1.00 87.38 193 ARG A O 1
ATOM 1642 N N . SER A 1 194 ? 27.201 -10.785 -9.862 1.00 82.88 194 SER A N 1
ATOM 1643 C CA . SER A 1 194 ? 28.111 -11.112 -10.963 1.00 82.88 194 SER A CA 1
ATOM 1644 C C . SER A 1 194 ? 27.738 -12.442 -11.627 1.00 82.88 194 SER A C 1
ATOM 1646 O O . SER A 1 194 ? 27.159 -13.322 -10.990 1.00 82.88 194 SER A O 1
ATOM 1648 N N . ASN A 1 195 ? 28.099 -12.617 -12.903 1.00 75.62 195 ASN A N 1
ATOM 1649 C CA . ASN A 1 195 ? 27.769 -13.828 -13.674 1.00 75.62 195 ASN A CA 1
ATOM 1650 C C . ASN A 1 195 ? 28.353 -15.111 -13.059 1.00 75.62 195 ASN A C 1
ATOM 1652 O O . ASN A 1 195 ? 27.728 -16.161 -13.116 1.00 75.62 195 ASN A O 1
ATOM 1656 N N . ALA A 1 196 ? 29.518 -15.016 -12.412 1.00 76.12 196 ALA A N 1
ATOM 1657 C CA . ALA A 1 196 ? 30.135 -16.131 -11.692 1.00 76.12 196 ALA A CA 1
ATOM 1658 C C . ALA A 1 196 ? 29.541 -16.356 -10.284 1.00 76.12 196 ALA A C 1
ATOM 1660 O O . ALA A 1 196 ? 29.985 -17.245 -9.565 1.00 76.12 196 ALA A O 1
ATOM 1661 N N . GLY A 1 197 ? 28.602 -15.511 -9.841 1.00 72.44 197 GLY A N 1
ATOM 1662 C CA . GLY A 1 197 ? 27.935 -15.598 -8.540 1.00 72.44 197 GLY A CA 1
ATOM 1663 C C . GLY A 1 197 ? 28.803 -15.280 -7.317 1.00 72.44 197 GLY A C 1
ATOM 1664 O O . GLY A 1 197 ? 28.281 -15.303 -6.207 1.00 72.44 197 GLY A O 1
ATOM 1665 N N . LYS A 1 198 ? 30.094 -14.971 -7.505 1.00 72.50 198 LYS A N 1
ATOM 1666 C CA . LYS A 1 198 ? 31.076 -14.734 -6.429 1.00 72.50 198 LYS A CA 1
ATOM 1667 C C . LYS A 1 198 ? 30.917 -13.389 -5.715 1.00 72.50 198 LYS A C 1
ATOM 1669 O O . LYS A 1 198 ? 31.440 -13.222 -4.622 1.00 72.50 198 LYS A O 1
ATOM 1674 N N . VAL A 1 199 ? 30.240 -12.424 -6.339 1.00 73.19 199 VAL A N 1
ATOM 1675 C CA . VAL A 1 199 ? 30.048 -11.075 -5.791 1.00 73.19 199 VAL A CA 1
ATOM 1676 C C . VAL A 1 199 ? 28.567 -10.745 -5.827 1.00 73.19 199 VAL A C 1
ATOM 1678 O O . VAL A 1 199 ? 27.973 -10.703 -6.907 1.00 73.19 199 VAL A O 1
ATOM 1681 N N . ASN A 1 200 ? 28.013 -10.493 -4.643 1.00 84.25 200 ASN A N 1
ATOM 1682 C CA . ASN A 1 200 ? 26.651 -10.028 -4.434 1.00 84.25 200 ASN A CA 1
ATOM 1683 C C . ASN A 1 200 ? 26.718 -8.741 -3.609 1.00 84.25 200 ASN A C 1
ATOM 1685 O O . ASN A 1 200 ? 27.287 -8.744 -2.520 1.00 84.25 200 ASN A O 1
ATOM 1689 N N . GLU A 1 201 ? 26.149 -7.657 -4.123 1.00 89.94 201 GLU A N 1
ATOM 1690 C CA . GLU A 1 201 ? 26.011 -6.394 -3.394 1.00 89.94 201 GLU A CA 1
ATOM 1691 C C . GLU A 1 201 ? 24.543 -5.975 -3.429 1.00 89.94 201 GLU A C 1
ATOM 1693 O O . GLU A 1 201 ? 23.934 -5.964 -4.499 1.00 89.94 201 GLU A O 1
ATOM 1698 N N . THR A 1 202 ? 23.983 -5.627 -2.270 1.00 90.88 202 THR A N 1
ATOM 1699 C CA . THR A 1 202 ? 22.588 -5.196 -2.132 1.00 90.88 202 THR A CA 1
ATOM 1700 C C . THR A 1 202 ? 22.524 -3.910 -1.322 1.00 90.88 202 THR A C 1
ATOM 1702 O O . THR A 1 202 ? 23.160 -3.790 -0.276 1.00 90.88 202 THR A O 1
ATOM 1705 N N . ARG A 1 203 ? 21.721 -2.956 -1.789 1.00 91.69 203 ARG A N 1
ATOM 1706 C CA . ARG A 1 203 ? 21.431 -1.686 -1.124 1.00 91.69 203 ARG A CA 1
ATOM 1707 C C . ARG A 1 203 ? 19.960 -1.625 -0.760 1.00 91.69 203 ARG A C 1
ATOM 1709 O O . ARG A 1 203 ? 19.101 -2.029 -1.541 1.00 91.69 203 ARG A O 1
ATOM 1716 N N . TYR A 1 204 ? 19.678 -1.086 0.418 1.00 94.38 204 TYR A N 1
ATOM 1717 C CA . TYR A 1 204 ? 18.322 -0.951 0.932 1.00 94.38 204 TYR A CA 1
ATOM 1718 C C . TYR A 1 204 ? 17.950 0.517 1.102 1.00 94.38 204 TYR A C 1
ATOM 1720 O O . TYR A 1 204 ? 18.783 1.335 1.486 1.00 94.38 204 TYR A O 1
ATOM 1728 N N . GLY A 1 205 ? 16.679 0.832 0.877 1.00 95.25 205 GLY A N 1
ATOM 1729 C CA . GLY A 1 205 ? 16.088 2.129 1.186 1.00 95.25 205 GLY A CA 1
ATOM 1730 C C . GLY A 1 205 ? 14.724 1.954 1.843 1.00 95.25 205 GLY A C 1
ATOM 1731 O O . GLY A 1 205 ? 13.947 1.088 1.447 1.00 95.25 205 GLY A O 1
ATOM 1732 N N . ASN A 1 206 ? 14.426 2.769 2.851 1.00 97.31 206 ASN A N 1
ATOM 1733 C CA . ASN A 1 206 ? 13.091 2.866 3.434 1.00 97.31 206 ASN A CA 1
ATOM 1734 C C . ASN A 1 206 ? 12.581 4.285 3.207 1.00 97.31 206 ASN A C 1
ATOM 1736 O O . ASN A 1 206 ? 13.276 5.238 3.541 1.00 97.31 206 ASN A O 1
ATOM 1740 N N . TYR A 1 207 ? 11.378 4.399 2.661 1.00 97.81 207 TYR A N 1
ATOM 1741 C CA . TYR A 1 207 ? 10.761 5.666 2.295 1.00 97.81 207 TYR A CA 1
ATOM 1742 C C . TYR A 1 207 ? 9.449 5.818 3.059 1.00 97.81 207 TYR A C 1
ATOM 1744 O O . TYR A 1 207 ? 8.585 4.929 3.031 1.00 97.81 207 TYR A O 1
ATOM 1752 N N . SER A 1 208 ? 9.341 6.930 3.778 1.00 98.06 208 SER A N 1
ATOM 1753 C CA . SER A 1 208 ? 8.134 7.360 4.478 1.00 98.06 208 SER A CA 1
ATOM 1754 C C . SER A 1 208 ? 7.073 7.862 3.496 1.00 98.06 208 SER A C 1
ATOM 1756 O O . SER A 1 208 ? 7.322 7.995 2.297 1.00 98.06 208 SER A O 1
ATOM 1758 N N . PHE A 1 209 ? 5.877 8.158 4.005 1.00 97.44 209 PHE A N 1
ATOM 1759 C CA . PHE A 1 209 ? 4.837 8.783 3.194 1.00 97.44 209 PHE A CA 1
ATOM 1760 C C . PHE A 1 209 ? 5.310 10.139 2.654 1.00 97.44 209 PHE A C 1
ATOM 1762 O O . PHE A 1 209 ? 5.131 10.433 1.478 1.00 97.44 209 PHE A O 1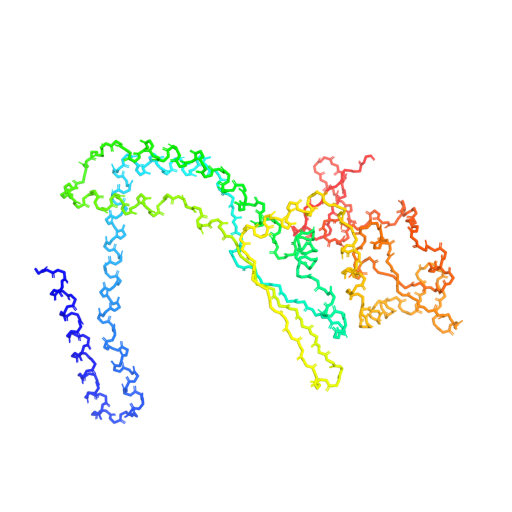
ATOM 1769 N N . GLU A 1 210 ? 5.967 10.932 3.494 1.00 97.69 210 GLU A N 1
ATOM 1770 C CA . GLU A 1 210 ? 6.471 12.259 3.162 1.00 97.69 210 GLU A CA 1
ATOM 1771 C C . GLU A 1 210 ? 7.528 12.198 2.043 1.00 97.69 210 GLU A C 1
ATOM 1773 O O . GLU A 1 210 ? 7.465 12.984 1.093 1.00 97.69 210 GLU A O 1
ATOM 1778 N N . ASP A 1 211 ? 8.429 11.209 2.085 1.00 97.50 211 ASP A N 1
ATOM 1779 C CA . ASP A 1 211 ? 9.403 10.968 1.010 1.00 97.50 211 ASP A CA 1
ATOM 1780 C C . ASP A 1 211 ? 8.710 10.613 -0.312 1.00 97.50 211 ASP A C 1
ATOM 1782 O O . ASP A 1 211 ? 9.081 11.113 -1.376 1.00 97.50 211 ASP A O 1
ATOM 1786 N N . LEU A 1 212 ? 7.680 9.762 -0.257 1.00 97.50 212 LEU A N 1
ATOM 1787 C CA . LEU A 1 212 ? 6.920 9.348 -1.437 1.00 97.50 212 LEU A CA 1
ATOM 1788 C C . LEU A 1 212 ? 6.127 10.508 -2.043 1.00 97.50 212 LEU A C 1
ATOM 1790 O O . LEU A 1 212 ? 6.104 10.649 -3.263 1.00 97.50 212 LEU A O 1
ATOM 1794 N N . VAL A 1 213 ? 5.528 11.370 -1.216 1.00 96.62 213 VAL A N 1
ATOM 1795 C CA . VAL A 1 213 ? 4.852 12.591 -1.678 1.00 96.62 213 VAL A CA 1
ATOM 1796 C C . VAL A 1 213 ? 5.846 13.540 -2.339 1.00 96.62 213 VAL A C 1
ATOM 1798 O O . VAL A 1 213 ? 5.534 14.109 -3.384 1.00 96.62 213 VAL A O 1
ATOM 1801 N N . LYS A 1 214 ? 7.051 13.696 -1.777 1.00 95.62 214 LYS A N 1
ATOM 1802 C CA . LYS A 1 214 ? 8.112 14.502 -2.392 1.00 95.62 214 LYS A CA 1
ATOM 1803 C C . LYS A 1 214 ? 8.485 13.957 -3.771 1.00 95.62 214 LYS A C 1
ATOM 1805 O O . LYS A 1 214 ? 8.442 14.705 -4.743 1.00 95.62 214 LYS A O 1
ATOM 1810 N N . LEU A 1 215 ? 8.768 12.658 -3.878 1.00 93.31 215 LEU A N 1
ATOM 1811 C CA . LEU A 1 215 ? 9.101 12.010 -5.152 1.00 93.31 215 LEU A CA 1
ATOM 1812 C C . LEU A 1 215 ? 7.954 12.084 -6.167 1.00 93.31 215 LEU A C 1
ATOM 1814 O O . LEU A 1 215 ? 8.205 12.290 -7.353 1.00 93.31 215 LEU A O 1
ATOM 1818 N N . TYR A 1 216 ? 6.708 11.957 -5.709 1.00 93.81 216 TYR A N 1
ATOM 1819 C CA . TYR A 1 216 ? 5.515 12.116 -6.536 1.00 93.81 216 TYR A CA 1
ATOM 1820 C C . TYR A 1 216 ? 5.385 13.545 -7.075 1.00 93.81 216 TYR A C 1
ATOM 1822 O O . TYR A 1 216 ? 5.199 13.720 -8.275 1.00 93.81 216 TYR A O 1
ATOM 1830 N N . LYS A 1 217 ? 5.560 14.571 -6.234 1.00 92.38 217 LYS A N 1
ATOM 1831 C CA . LYS A 1 217 ? 5.545 15.980 -6.664 1.00 92.38 217 LYS A CA 1
ATOM 1832 C C . LYS A 1 217 ? 6.698 16.300 -7.613 1.00 92.38 217 LYS A C 1
ATOM 1834 O O . LYS A 1 217 ? 6.495 16.967 -8.620 1.00 92.38 217 LYS A O 1
ATOM 1839 N N . GLU A 1 218 ? 7.899 15.795 -7.336 1.00 88.94 218 GLU A N 1
ATOM 1840 C CA . GLU A 1 218 ? 9.039 15.907 -8.253 1.00 88.94 218 GLU A CA 1
ATOM 1841 C C . GLU A 1 218 ? 8.748 15.245 -9.604 1.00 88.94 218 GLU A C 1
ATOM 1843 O O . GLU A 1 218 ? 9.113 15.788 -10.640 1.00 88.94 218 GLU A O 1
ATOM 1848 N N . TRP A 1 219 ? 8.084 14.087 -9.609 1.00 87.69 219 TRP A N 1
ATOM 1849 C CA . TRP A 1 219 ? 7.642 13.423 -10.835 1.00 87.69 219 TRP A CA 1
ATOM 1850 C C . TRP A 1 219 ? 6.560 14.225 -11.576 1.00 87.69 219 TRP A C 1
ATOM 1852 O O . TRP A 1 219 ? 6.614 14.319 -12.799 1.00 87.69 219 TRP A O 1
ATOM 1862 N N . GLN A 1 220 ? 5.608 14.834 -10.861 1.00 86.25 220 GLN A N 1
ATOM 1863 C CA . GLN A 1 220 ? 4.589 15.703 -11.460 1.00 86.25 220 GLN A CA 1
ATOM 1864 C C . GLN A 1 220 ? 5.194 16.968 -12.088 1.00 86.25 220 GLN A C 1
ATOM 1866 O O . GLN A 1 220 ? 4.730 17.395 -13.142 1.00 86.25 220 GLN A O 1
ATOM 1871 N N . ASN A 1 221 ? 6.216 17.543 -11.447 1.00 83.75 221 ASN A N 1
ATOM 1872 C CA . ASN A 1 221 ? 6.832 18.816 -11.837 1.00 83.75 221 ASN A CA 1
ATOM 1873 C C . ASN A 1 221 ? 8.041 18.664 -12.780 1.00 83.75 221 ASN A C 1
ATOM 1875 O O . ASN A 1 221 ? 8.506 19.655 -13.338 1.00 83.75 221 ASN A O 1
ATOM 1879 N N . GLY A 1 222 ? 8.603 17.461 -12.915 1.00 71.81 222 GLY A N 1
ATOM 1880 C CA . GLY A 1 222 ? 9.839 17.212 -13.656 1.00 71.81 222 GLY A CA 1
ATOM 1881 C C . GLY A 1 222 ? 9.636 16.843 -15.127 1.00 71.81 222 GLY A C 1
ATOM 1882 O O . GLY A 1 222 ? 8.546 16.470 -15.565 1.00 71.81 222 GLY A O 1
ATOM 1883 N N . ASN A 1 223 ? 10.740 16.862 -15.887 1.00 55.47 223 ASN A N 1
ATOM 1884 C CA . ASN A 1 223 ? 10.834 16.193 -17.185 1.00 55.47 223 ASN A CA 1
ATOM 1885 C C . ASN A 1 223 ? 10.578 14.698 -16.975 1.00 55.47 223 ASN A C 1
ATOM 1887 O O . ASN A 1 223 ? 11.475 13.950 -16.589 1.00 55.47 223 ASN A O 1
ATOM 1891 N N . LYS A 1 224 ? 9.334 14.296 -17.235 1.00 56.16 224 LYS A N 1
ATOM 1892 C CA . LYS A 1 224 ? 8.678 12.989 -17.056 1.00 56.16 224 LYS A CA 1
ATOM 1893 C C . LYS A 1 224 ? 9.397 11.773 -17.673 1.00 56.16 224 LYS A C 1
ATOM 1895 O O . LYS A 1 224 ? 8.774 10.741 -17.830 1.00 56.16 224 LYS A O 1
ATOM 1900 N N . TYR A 1 225 ? 10.636 11.910 -18.150 1.00 60.06 225 TYR A N 1
ATOM 1901 C CA . TYR A 1 225 ? 11.077 11.193 -19.336 1.00 60.06 225 TYR A CA 1
ATOM 1902 C C . TYR A 1 225 ? 12.496 10.609 -19.287 1.00 60.06 225 TYR A C 1
ATOM 1904 O O . TYR A 1 225 ? 12.699 9.472 -19.707 1.00 60.06 225 TYR A O 1
ATOM 1912 N N . GLU A 1 226 ? 13.496 11.31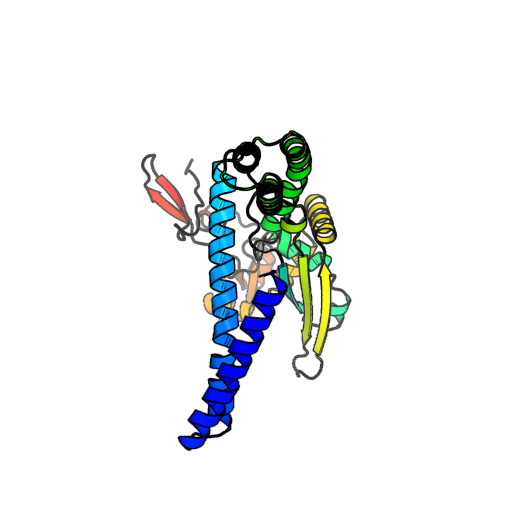8 -18.754 1.00 64.62 226 GLU A N 1
ATOM 1913 C CA . GLU A 1 226 ? 14.896 10.867 -18.878 1.00 64.62 226 GLU A CA 1
ATOM 1914 C C . GLU A 1 226 ? 15.243 9.635 -18.031 1.00 64.62 226 GLU A C 1
ATOM 1916 O O . GLU A 1 226 ? 15.966 8.745 -18.488 1.00 64.62 226 GLU A O 1
ATOM 1921 N N . GLU A 1 227 ? 14.740 9.560 -16.798 1.00 65.62 227 GLU A N 1
ATOM 1922 C CA . GLU A 1 227 ? 14.987 8.415 -15.910 1.00 65.62 227 GLU A CA 1
ATOM 1923 C C . GLU A 1 227 ? 14.226 7.172 -16.390 1.00 65.62 227 GLU A C 1
ATOM 1925 O O . GLU A 1 227 ? 14.780 6.071 -16.418 1.00 65.62 227 GLU A O 1
ATOM 1930 N N . THR A 1 228 ? 13.004 7.364 -16.886 1.00 68.81 228 THR A N 1
ATOM 1931 C CA . THR A 1 228 ? 12.163 6.302 -17.447 1.00 68.81 228 THR A CA 1
ATOM 1932 C C . THR A 1 228 ? 12.736 5.744 -18.742 1.00 68.81 228 THR A C 1
ATOM 1934 O O . THR A 1 228 ? 12.774 4.527 -18.900 1.00 68.81 228 THR A O 1
ATOM 1937 N N . ILE A 1 229 ? 13.328 6.580 -19.606 1.00 72.38 229 ILE A N 1
ATOM 1938 C CA . ILE A 1 229 ? 14.098 6.102 -20.766 1.00 72.38 229 ILE A CA 1
ATOM 1939 C C . ILE A 1 229 ? 15.208 5.136 -20.338 1.00 72.38 229 ILE A C 1
ATOM 1941 O O . ILE A 1 229 ? 15.401 4.093 -20.969 1.00 72.38 229 ILE A O 1
ATOM 1945 N N . LYS A 1 230 ? 15.978 5.491 -19.299 1.00 75.06 230 LYS A N 1
ATOM 1946 C CA . LYS A 1 230 ? 17.098 4.662 -18.828 1.00 75.06 230 LYS A CA 1
ATOM 1947 C C . LYS A 1 230 ? 16.596 3.316 -18.311 1.00 75.06 230 LYS A C 1
ATOM 1949 O O . LYS A 1 230 ? 17.182 2.296 -18.664 1.00 75.06 230 LYS A O 1
ATOM 1954 N N . GLN A 1 231 ? 15.507 3.310 -17.541 1.00 77.62 231 GLN A N 1
ATOM 1955 C CA . GLN A 1 231 ? 14.912 2.080 -17.013 1.00 77.62 231 GLN A CA 1
ATOM 1956 C C . GLN A 1 231 ? 14.309 1.203 -18.114 1.00 77.62 231 GLN A C 1
ATOM 1958 O O . GLN A 1 231 ? 14.607 0.014 -18.185 1.00 77.62 231 GLN A O 1
ATOM 1963 N N . GLU A 1 232 ? 13.555 1.775 -19.051 1.00 82.25 232 GLU A N 1
ATOM 1964 C CA . GLU A 1 232 ? 12.993 1.020 -20.177 1.00 82.25 232 GLU A CA 1
ATOM 1965 C C . GLU A 1 232 ? 14.094 0.396 -21.043 1.00 82.25 232 GLU A C 1
ATOM 1967 O O . GLU A 1 232 ? 14.017 -0.778 -21.407 1.00 82.25 232 GLU A O 1
ATOM 1972 N N . ARG A 1 233 ? 15.183 1.128 -21.315 1.00 78.69 233 ARG A N 1
ATOM 1973 C CA . ARG A 1 233 ? 16.353 0.570 -22.014 1.00 78.69 233 ARG A CA 1
ATOM 1974 C C . ARG A 1 233 ? 17.057 -0.521 -21.204 1.00 78.69 233 ARG A C 1
ATOM 1976 O O . ARG A 1 233 ? 17.580 -1.451 -21.806 1.00 78.69 233 ARG A O 1
ATOM 1983 N N . LYS A 1 234 ? 17.057 -0.432 -19.871 1.00 80.25 234 LYS A N 1
ATOM 1984 C CA . LYS A 1 234 ? 17.639 -1.432 -18.960 1.00 80.25 234 LYS A CA 1
ATOM 1985 C C . LYS A 1 234 ? 16.844 -2.743 -18.940 1.00 80.25 234 LYS A C 1
ATOM 1987 O O . LYS A 1 234 ? 17.441 -3.802 -18.761 1.00 80.25 234 LYS A O 1
ATOM 1992 N N . ILE A 1 235 ? 15.526 -2.699 -19.143 1.00 83.12 235 ILE A N 1
ATOM 1993 C CA . ILE A 1 235 ? 14.695 -3.913 -19.231 1.00 83.12 235 ILE A CA 1
ATOM 1994 C C . ILE A 1 235 ? 15.155 -4.807 -20.391 1.00 83.12 235 ILE A C 1
ATOM 1996 O O . ILE A 1 235 ? 15.101 -6.029 -20.271 1.00 83.12 235 ILE A O 1
ATOM 2000 N N . MET A 1 236 ? 15.654 -4.220 -21.485 1.00 84.12 236 MET A N 1
ATOM 2001 C CA . MET A 1 236 ? 16.175 -4.968 -22.629 1.00 84.12 236 MET A CA 1
ATOM 2002 C C . MET A 1 236 ? 17.378 -5.831 -22.217 1.00 84.12 236 MET A C 1
ATOM 2004 O O . MET A 1 236 ? 18.437 -5.311 -21.872 1.00 84.12 236 MET A O 1
ATOM 2008 N N . ASN A 1 237 ? 17.222 -7.153 -22.293 1.00 85.50 237 ASN A N 1
ATOM 2009 C CA . ASN A 1 237 ? 18.262 -8.138 -21.995 1.00 85.50 237 ASN A CA 1
ATOM 2010 C C . ASN A 1 237 ? 18.358 -9.196 -23.111 1.00 85.50 237 ASN A C 1
ATOM 2012 O O . ASN A 1 237 ? 17.522 -9.224 -24.018 1.00 85.50 237 ASN A O 1
ATOM 2016 N N . ASP A 1 238 ? 19.374 -10.062 -23.050 1.00 86.69 238 ASP A N 1
ATOM 2017 C CA . ASP A 1 238 ? 19.638 -11.060 -24.097 1.00 86.69 238 ASP A CA 1
ATOM 2018 C C . ASP A 1 238 ? 18.510 -12.087 -24.259 1.00 86.69 238 ASP A C 1
ATOM 2020 O O . ASP A 1 238 ? 18.241 -12.520 -25.378 1.00 86.69 238 ASP A O 1
ATOM 2024 N N . ASP A 1 239 ? 17.808 -12.432 -23.176 1.00 87.81 239 ASP A N 1
ATOM 2025 C CA . ASP A 1 239 ? 16.665 -13.348 -23.222 1.00 87.81 239 ASP A CA 1
ATOM 2026 C C . ASP A 1 239 ? 15.474 -12.713 -23.954 1.00 87.81 239 ASP A C 1
ATOM 2028 O O . ASP A 1 239 ? 14.949 -13.284 -24.908 1.00 87.81 239 ASP A O 1
ATOM 2032 N N . ILE A 1 240 ? 15.095 -11.479 -23.599 1.00 88.69 240 ILE A N 1
ATOM 2033 C CA . ILE A 1 240 ? 14.068 -10.712 -24.318 1.00 88.69 240 ILE A CA 1
ATOM 2034 C C . ILE A 1 240 ? 14.473 -10.547 -25.781 1.00 88.69 240 ILE A C 1
ATOM 2036 O O . ILE A 1 240 ? 13.657 -10.796 -26.669 1.00 88.69 240 ILE A O 1
ATOM 2040 N N . ARG A 1 241 ? 15.733 -10.175 -26.048 1.00 93.19 241 ARG A N 1
ATOM 2041 C CA . ARG A 1 241 ? 16.261 -10.036 -27.409 1.00 93.19 241 ARG A CA 1
ATOM 2042 C C . ARG A 1 241 ? 16.093 -11.338 -28.191 1.00 93.19 241 ARG A C 1
ATOM 2044 O O . ARG A 1 241 ? 15.544 -11.313 -29.290 1.00 93.19 241 ARG A O 1
ATOM 2051 N N . TYR A 1 242 ? 16.530 -12.464 -27.634 1.00 93.62 242 TYR A N 1
ATOM 2052 C CA . TYR A 1 242 ? 16.401 -13.774 -28.266 1.00 93.62 242 TYR A CA 1
ATOM 2053 C C . TYR A 1 242 ? 14.936 -14.149 -28.504 1.00 93.62 242 TYR A C 1
ATOM 2055 O O . TYR A 1 242 ? 14.581 -14.573 -29.602 1.00 93.62 242 TYR A O 1
ATOM 2063 N N . ASN A 1 243 ? 14.065 -13.934 -27.519 1.00 94.44 243 ASN A N 1
ATOM 2064 C CA . ASN A 1 243 ? 12.645 -14.254 -27.618 1.00 94.44 243 ASN A CA 1
ATOM 2065 C C . ASN A 1 243 ? 11.933 -13.426 -28.700 1.00 94.44 243 ASN A C 1
ATOM 2067 O O . ASN A 1 243 ? 11.097 -13.968 -29.424 1.00 94.44 243 ASN A O 1
ATOM 2071 N N . VAL A 1 244 ? 12.290 -12.148 -28.869 1.00 94.75 244 VAL A N 1
ATOM 2072 C CA . VAL A 1 244 ? 11.771 -11.306 -29.962 1.00 94.75 244 VAL A CA 1
ATOM 2073 C C . VAL A 1 244 ? 12.267 -11.806 -31.321 1.00 94.75 244 VAL A C 1
ATOM 2075 O O . VAL A 1 244 ? 11.456 -11.986 -32.230 1.00 94.75 244 VAL A O 1
ATOM 2078 N N . LEU A 1 245 ? 13.569 -12.094 -31.453 1.00 95.44 245 LEU A N 1
ATOM 2079 C CA . LEU A 1 245 ? 14.146 -12.643 -32.688 1.00 95.44 245 LEU A CA 1
ATOM 2080 C C . LEU A 1 245 ? 13.486 -13.973 -33.069 1.00 95.44 245 LEU A C 1
ATOM 2082 O O . LEU A 1 245 ? 13.087 -14.163 -34.216 1.00 95.44 245 LEU A O 1
ATOM 2086 N N . LYS A 1 246 ? 13.315 -14.873 -32.096 1.00 94.75 246 LYS A N 1
ATOM 2087 C CA . LYS A 1 246 ? 12.663 -16.172 -32.273 1.00 94.75 246 LYS A CA 1
ATOM 2088 C C . LYS A 1 246 ? 11.201 -16.022 -32.694 1.00 94.75 246 LYS A C 1
ATOM 2090 O O . LYS A 1 246 ? 10.789 -16.675 -33.646 1.00 94.75 246 LYS A O 1
ATOM 2095 N N . ARG A 1 247 ? 10.430 -15.145 -32.036 1.00 94.56 247 ARG A N 1
ATOM 2096 C CA . ARG A 1 247 ? 9.032 -14.827 -32.399 1.00 94.56 247 ARG A CA 1
ATOM 2097 C C . ARG A 1 247 ? 8.919 -14.338 -33.843 1.00 94.56 247 ARG A C 1
ATOM 2099 O O . ARG A 1 247 ? 7.954 -14.651 -34.535 1.00 94.56 247 ARG A O 1
ATOM 2106 N N . ASP A 1 248 ? 9.895 -13.556 -34.286 1.00 94.19 248 ASP A N 1
ATOM 2107 C CA . ASP A 1 248 ? 9.926 -12.986 -35.630 1.00 94.19 248 ASP A CA 1
ATOM 2108 C C . ASP A 1 248 ? 10.607 -13.901 -36.655 1.00 94.19 248 ASP A C 1
ATOM 2110 O O . ASP A 1 248 ? 10.863 -13.463 -37.773 1.00 94.19 248 ASP A O 1
ATOM 2114 N N . ASN A 1 249 ? 10.872 -15.164 -36.301 1.00 93.44 249 ASN A N 1
ATOM 2115 C CA . ASN A 1 249 ? 11.551 -16.148 -37.144 1.00 93.44 249 ASN A CA 1
ATOM 2116 C C . ASN A 1 249 ? 12.890 -15.635 -37.694 1.00 93.44 249 ASN A C 1
ATOM 2118 O O . ASN A 1 249 ? 13.222 -15.878 -38.852 1.00 93.44 249 ASN A O 1
ATOM 2122 N N . PHE A 1 250 ? 13.640 -14.886 -36.880 1.00 95.44 250 PHE A N 1
ATOM 2123 C CA . PHE A 1 250 ? 14.915 -14.271 -37.256 1.00 95.44 250 PHE A CA 1
ATOM 2124 C C . PHE A 1 250 ? 14.818 -13.521 -38.591 1.00 95.44 250 PHE A C 1
ATOM 2126 O O . PHE A 1 250 ? 15.681 -13.649 -39.459 1.00 95.44 250 PHE A O 1
ATOM 2133 N N . THR A 1 251 ? 13.724 -12.778 -38.764 1.00 92.25 251 THR A N 1
ATOM 2134 C CA . THR A 1 251 ? 13.389 -12.073 -39.999 1.00 92.25 251 THR A CA 1
ATOM 2135 C C . THR A 1 251 ? 13.010 -10.629 -39.695 1.00 92.25 251 THR A C 1
ATOM 2137 O O . THR A 1 251 ? 12.257 -10.349 -38.761 1.00 92.25 251 THR A O 1
ATOM 2140 N N . CYS A 1 252 ? 13.531 -9.694 -40.489 1.00 93.31 252 CYS A N 1
ATOM 2141 C CA . CYS A 1 252 ? 13.190 -8.282 -40.396 1.00 93.31 252 CYS A CA 1
ATOM 2142 C C . CYS A 1 252 ? 11.697 -8.076 -40.668 1.00 93.31 252 CYS A C 1
ATOM 2144 O O . CYS A 1 252 ? 11.199 -8.424 -41.739 1.00 93.31 252 CYS A O 1
ATOM 2146 N N . LYS A 1 253 ? 10.983 -7.445 -39.734 1.00 92.38 253 LYS A N 1
ATOM 2147 C CA . LYS A 1 253 ? 9.542 -7.192 -39.864 1.00 92.38 253 LYS A CA 1
ATOM 2148 C C . LYS A 1 253 ? 9.180 -6.084 -40.847 1.00 92.38 253 LYS A C 1
ATOM 2150 O O . LYS A 1 253 ? 8.019 -6.008 -41.238 1.00 92.38 253 LYS A O 1
ATOM 2155 N N . LEU A 1 254 ? 10.151 -5.270 -41.264 1.00 86.75 254 LEU A N 1
ATOM 2156 C CA . LEU A 1 254 ? 9.934 -4.220 -42.260 1.00 86.75 254 LEU A CA 1
ATOM 2157 C C . LEU A 1 254 ? 10.205 -4.690 -43.691 1.00 86.75 254 LEU A C 1
ATOM 2159 O O . LEU A 1 254 ? 9.388 -4.431 -44.566 1.00 86.75 254 LEU A O 1
ATOM 2163 N N . CYS A 1 255 ? 11.321 -5.380 -43.945 1.00 86.12 255 CYS A N 1
ATOM 2164 C CA . CYS A 1 255 ? 11.718 -5.752 -45.311 1.00 86.12 255 CYS A CA 1
ATOM 2165 C C . CYS A 1 255 ? 11.734 -7.257 -45.600 1.00 86.12 255 CYS A C 1
ATOM 2167 O O . CYS A 1 255 ? 11.951 -7.638 -46.743 1.00 86.12 255 CYS A O 1
ATOM 2169 N N . GLY A 1 256 ? 11.535 -8.115 -44.598 1.00 89.69 256 GLY A N 1
ATOM 2170 C CA . GLY A 1 256 ? 11.488 -9.566 -44.791 1.00 89.69 256 GLY A CA 1
ATOM 2171 C C . GLY A 1 256 ? 12.843 -10.264 -44.942 1.00 89.69 256 GLY A C 1
ATOM 2172 O O . GLY A 1 256 ? 12.856 -11.483 -45.048 1.00 89.69 256 GLY A O 1
ATOM 2173 N N . ILE A 1 257 ? 13.974 -9.545 -44.914 1.00 89.06 257 ILE A N 1
ATOM 2174 C CA . ILE A 1 257 ? 15.304 -10.178 -44.952 1.00 89.06 257 ILE A CA 1
ATOM 2175 C C . ILE A 1 257 ? 15.575 -10.955 -43.658 1.00 89.06 257 ILE A C 1
ATOM 2177 O O . ILE A 1 257 ? 15.267 -10.471 -42.562 1.00 89.06 257 ILE A O 1
ATOM 2181 N N . SER A 1 258 ? 16.150 -12.147 -43.770 1.00 92.50 258 SER A N 1
ATOM 2182 C CA . SER A 1 258 ? 16.398 -13.046 -42.646 1.00 92.50 258 SER A CA 1
ATOM 2183 C C . SER A 1 258 ? 17.881 -13.167 -42.300 1.00 92.50 258 SER A C 1
ATOM 2185 O O . SER A 1 258 ? 18.764 -12.807 -43.080 1.00 92.50 258 SER A O 1
ATOM 2187 N N . ALA A 1 259 ? 18.173 -13.730 -41.126 1.00 86.38 259 ALA A N 1
ATOM 2188 C CA . ALA A 1 259 ? 19.545 -14.062 -40.738 1.00 86.38 259 ALA A CA 1
ATOM 2189 C C . ALA A 1 259 ? 20.214 -15.068 -41.699 1.00 86.38 259 ALA A C 1
ATOM 2191 O O . ALA A 1 259 ? 21.437 -15.069 -41.818 1.00 86.38 259 ALA A O 1
ATOM 2192 N N . LYS A 1 260 ? 19.431 -15.904 -42.404 1.00 87.75 260 LYS A N 1
ATOM 2193 C CA . LYS A 1 260 ? 19.952 -16.845 -43.413 1.00 87.75 260 LYS A CA 1
ATOM 2194 C C . LYS A 1 260 ? 20.480 -16.128 -44.653 1.00 87.75 260 LYS A C 1
ATOM 2196 O O . LYS A 1 260 ? 21.406 -16.619 -45.282 1.00 87.75 260 LYS A O 1
ATOM 2201 N N . ASP A 1 261 ? 19.942 -14.948 -44.941 1.00 87.75 261 ASP A N 1
ATOM 2202 C CA . ASP A 1 261 ? 20.368 -14.092 -46.050 1.00 87.75 261 ASP A CA 1
ATOM 2203 C C . ASP A 1 261 ? 21.602 -13.242 -45.679 1.00 87.75 261 ASP A C 1
ATOM 2205 O O . ASP A 1 261 ? 21.937 -12.281 -46.367 1.00 87.75 261 ASP A O 1
ATOM 2209 N N . GLY A 1 262 ? 22.257 -13.543 -44.549 1.00 87.12 262 GLY A N 1
ATOM 2210 C CA . GLY A 1 262 ? 23.416 -12.805 -44.042 1.00 87.12 262 GLY A CA 1
ATOM 2211 C C . GLY A 1 262 ? 23.072 -11.473 -43.371 1.00 87.12 262 GLY A C 1
ATOM 2212 O O . GLY A 1 262 ? 23.974 -10.705 -43.031 1.00 87.12 262 GLY A O 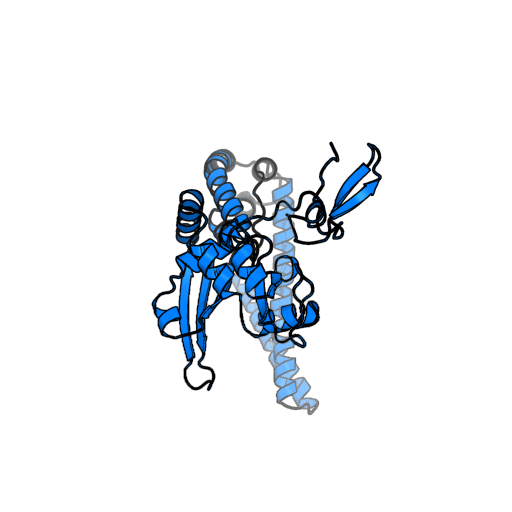1
ATOM 2213 N N . ALA A 1 263 ? 21.787 -11.170 -43.153 1.00 89.38 263 ALA A N 1
ATOM 2214 C CA . ALA A 1 263 ? 21.395 -9.925 -42.509 1.00 89.38 263 ALA A CA 1
ATOM 2215 C C . ALA A 1 263 ? 21.715 -9.934 -41.012 1.00 89.38 263 ALA A C 1
ATOM 2217 O O . ALA A 1 263 ? 21.300 -10.821 -40.262 1.00 89.38 263 ALA A O 1
ATOM 2218 N N . LYS A 1 264 ? 22.377 -8.875 -40.551 1.00 93.62 264 LYS A N 1
ATOM 2219 C CA . LYS A 1 264 ? 22.501 -8.591 -39.125 1.00 93.62 264 LYS A CA 1
ATOM 2220 C C . LYS A 1 264 ? 21.181 -8.011 -38.604 1.00 93.62 264 LYS A C 1
ATOM 2222 O O . LYS A 1 264 ? 20.554 -7.165 -39.244 1.00 93.62 264 LYS A O 1
ATOM 2227 N N . LEU A 1 265 ? 20.712 -8.566 -37.482 1.00 94.94 265 LEU A N 1
ATOM 2228 C CA . LEU A 1 265 ? 19.394 -8.287 -36.911 1.00 94.94 265 LEU A CA 1
ATOM 2229 C C . LEU A 1 265 ? 19.493 -7.641 -35.526 1.00 94.94 265 LEU A C 1
ATOM 2231 O O . LEU A 1 265 ? 20.190 -8.104 -34.609 1.00 94.94 265 LEU A O 1
ATOM 2235 N N . HIS A 1 266 ? 18.693 -6.600 -35.360 1.00 93.94 266 HIS A N 1
ATOM 2236 C CA . HIS A 1 266 ? 18.507 -5.835 -34.142 1.00 93.94 266 HIS A CA 1
ATOM 2237 C C . HIS A 1 266 ? 17.071 -5.968 -33.643 1.00 93.94 266 HIS A C 1
ATOM 2239 O O . HIS A 1 266 ? 16.141 -6.174 -34.418 1.00 93.94 266 HIS A O 1
ATOM 2245 N N . VAL A 1 267 ? 16.904 -5.849 -32.329 1.00 93.50 267 VAL A N 1
ATOM 2246 C CA . VAL A 1 267 ? 15.587 -5.700 -31.711 1.00 93.50 267 VAL A CA 1
ATOM 2247 C C . VAL A 1 267 ? 15.403 -4.221 -31.419 1.00 93.50 267 VAL A C 1
ATOM 2249 O O . VAL A 1 267 ? 16.254 -3.622 -30.764 1.00 93.50 267 VAL A O 1
ATOM 2252 N N . ASP A 1 268 ? 14.314 -3.657 -31.922 1.00 91.00 268 ASP A N 1
ATOM 2253 C CA . ASP A 1 268 ? 13.980 -2.241 -31.803 1.00 91.00 268 ASP A CA 1
ATOM 2254 C C . ASP A 1 268 ? 12.545 -2.059 -31.294 1.00 91.00 268 ASP A C 1
ATOM 2256 O O . ASP A 1 268 ? 11.708 -2.963 -31.392 1.00 91.00 268 ASP A O 1
ATOM 2260 N N . HIS A 1 269 ? 12.251 -0.882 -30.746 1.00 90.12 269 HIS A N 1
ATOM 2261 C CA . HIS A 1 269 ? 10.922 -0.537 -30.254 1.00 90.12 269 HIS A CA 1
ATOM 2262 C C . HIS A 1 269 ? 10.064 0.076 -31.361 1.00 90.12 269 HIS A C 1
ATOM 2264 O O . HIS A 1 269 ? 10.460 1.068 -31.968 1.00 90.12 269 HIS A O 1
ATOM 2270 N N . ILE A 1 270 ? 8.857 -0.445 -31.587 1.00 87.56 270 ILE A N 1
ATOM 2271 C CA . ILE A 1 270 ? 7.874 0.090 -32.544 1.00 87.56 270 ILE A CA 1
ATOM 2272 C C . ILE A 1 270 ? 7.594 1.564 -32.227 1.00 87.56 270 ILE A C 1
ATOM 2274 O O . ILE A 1 270 ? 7.837 2.436 -33.061 1.00 87.56 270 ILE A O 1
ATOM 2278 N N . ILE A 1 271 ? 7.164 1.849 -30.996 1.00 84.56 271 ILE A N 1
ATOM 2279 C CA . ILE A 1 271 ? 7.150 3.196 -30.426 1.00 84.56 271 ILE A CA 1
ATOM 2280 C C . ILE A 1 271 ? 8.504 3.400 -29.743 1.00 84.56 271 ILE A C 1
ATOM 2282 O O . ILE A 1 271 ? 8.794 2.668 -28.794 1.00 84.56 271 ILE A O 1
ATOM 2286 N N . PRO A 1 272 ? 9.339 4.363 -30.174 1.00 84.50 272 PRO A N 1
ATOM 2287 C CA . PRO A 1 272 ? 10.634 4.596 -29.551 1.00 84.50 272 PRO A CA 1
ATOM 2288 C C . PRO A 1 272 ? 10.516 4.849 -28.047 1.00 84.50 272 PRO A C 1
ATOM 2290 O O . PRO A 1 272 ? 9.630 5.578 -27.595 1.00 84.50 272 PRO A O 1
ATOM 2293 N N . VAL A 1 273 ? 11.491 4.353 -27.280 1.00 83.19 273 VAL A N 1
ATOM 2294 C CA . VAL A 1 273 ? 11.641 4.689 -25.852 1.00 83.19 273 VAL A CA 1
ATOM 2295 C C . VAL A 1 273 ? 11.865 6.181 -25.653 1.00 83.19 273 VAL A C 1
ATOM 2297 O O . VAL A 1 273 ? 11.747 6.645 -24.537 1.00 83.19 273 VAL A O 1
ATOM 2300 N N . SER A 1 274 ? 12.178 6.963 -26.695 1.00 78.38 274 SER A N 1
ATOM 2301 C CA . SER A 1 274 ? 12.225 8.429 -26.631 1.00 78.38 274 SER A CA 1
ATOM 2302 C C . SER A 1 274 ? 10.866 9.124 -26.861 1.00 78.38 274 SER A C 1
ATOM 2304 O O . SER A 1 274 ? 10.806 10.347 -26.811 1.00 78.38 274 SER A O 1
ATOM 2306 N N . LYS A 1 275 ? 9.787 8.367 -27.124 1.00 74.00 275 LYS A N 1
ATOM 2307 C CA . LYS A 1 275 ? 8.409 8.866 -27.303 1.00 74.00 275 LYS A CA 1
ATOM 2308 C C . LYS A 1 275 ? 7.333 8.148 -26.457 1.00 74.00 275 LYS A C 1
ATOM 2310 O O . LYS A 1 275 ? 6.152 8.208 -26.776 1.00 74.00 275 LYS A O 1
ATOM 2315 N N . GLY A 1 276 ? 7.729 7.450 -25.400 1.00 72.12 276 GLY A N 1
ATOM 2316 C CA . GLY A 1 276 ? 6.881 6.808 -24.394 1.00 72.12 276 GLY A CA 1
ATOM 2317 C C . GLY A 1 276 ? 6.729 5.303 -24.592 1.00 72.12 276 GLY A C 1
ATOM 2318 O O . GLY A 1 276 ? 5.923 4.671 -23.912 1.00 72.12 276 GLY A O 1
ATOM 2319 N N . GLY A 1 277 ? 7.464 4.717 -25.539 1.00 80.00 277 GLY A N 1
ATOM 2320 C CA . GLY A 1 277 ? 7.400 3.290 -25.814 1.00 80.00 277 GLY A CA 1
ATOM 2321 C C . GLY A 1 277 ? 8.039 2.448 -24.715 1.00 80.00 277 GLY A C 1
ATOM 2322 O O . GLY A 1 277 ? 9.168 2.711 -24.308 1.00 80.00 277 GLY A O 1
ATOM 2323 N N . LYS A 1 278 ? 7.328 1.404 -24.282 1.00 83.25 278 LYS A N 1
ATOM 2324 C CA . LYS A 1 278 ? 7.784 0.465 -23.246 1.00 83.25 278 LYS A CA 1
ATOM 2325 C C . LYS A 1 278 ? 8.530 -0.726 -23.840 1.00 83.25 278 LYS A C 1
ATOM 2327 O O . LYS A 1 278 ? 8.229 -1.145 -24.960 1.00 83.25 278 LYS A O 1
ATOM 2332 N N . THR A 1 279 ? 9.437 -1.336 -23.089 1.00 87.06 279 THR A N 1
ATOM 2333 C CA . THR A 1 279 ? 10.138 -2.574 -23.464 1.00 87.06 279 THR A CA 1
ATOM 2334 C C . THR A 1 279 ? 9.271 -3.793 -23.158 1.00 87.06 279 THR A C 1
ATOM 2336 O O . THR A 1 279 ? 9.533 -4.580 -22.253 1.00 87.06 279 THR A O 1
ATOM 2339 N N . VAL A 1 280 ? 8.195 -3.943 -23.926 1.00 83.94 280 VAL A N 1
ATOM 2340 C CA . VAL A 1 280 ? 7.260 -5.074 -23.840 1.00 83.94 280 VAL A CA 1
ATOM 2341 C C . VAL A 1 280 ? 7.175 -5.778 -25.182 1.00 83.94 280 VAL A C 1
ATOM 2343 O O . VAL A 1 280 ? 7.289 -5.133 -26.219 1.00 83.94 280 VAL A O 1
ATOM 2346 N N . MET A 1 281 ? 6.921 -7.089 -25.185 1.00 84.50 281 MET A N 1
ATOM 2347 C CA . MET A 1 281 ? 6.935 -7.906 -26.407 1.00 84.50 281 MET A CA 1
ATOM 2348 C C . MET A 1 281 ? 6.087 -7.300 -27.542 1.00 84.50 281 MET A C 1
ATOM 2350 O O . MET A 1 281 ? 6.527 -7.282 -28.685 1.00 84.50 281 MET A O 1
ATOM 2354 N N . SER A 1 282 ? 4.912 -6.737 -27.245 1.00 84.38 282 SER A N 1
ATOM 2355 C CA . SER A 1 282 ? 4.039 -6.099 -28.245 1.00 84.38 282 SER A CA 1
ATOM 2356 C C . SER A 1 282 ? 4.592 -4.807 -28.854 1.00 84.38 282 SER A C 1
ATOM 2358 O O . SER A 1 282 ? 4.168 -4.438 -29.943 1.00 84.38 282 SER A O 1
ATOM 2360 N N . ASN A 1 283 ? 5.522 -4.129 -28.180 1.00 87.56 283 ASN A N 1
ATOM 2361 C CA . ASN A 1 283 ? 6.191 -2.924 -28.668 1.00 87.56 283 ASN A CA 1
ATOM 2362 C C . ASN A 1 283 ? 7.600 -3.219 -29.210 1.00 87.56 283 ASN A C 1
ATOM 2364 O O . ASN A 1 283 ? 8.285 -2.294 -29.622 1.00 87.56 283 ASN A O 1
ATOM 2368 N N . LEU A 1 284 ? 8.055 -4.474 -29.208 1.00 91.69 284 LEU A N 1
ATOM 2369 C CA . LEU A 1 284 ? 9.360 -4.871 -29.740 1.00 91.69 284 LEU A CA 1
ATOM 2370 C C . LEU A 1 284 ? 9.214 -5.551 -31.099 1.00 91.69 284 LEU A C 1
ATOM 2372 O O . LEU A 1 284 ? 8.267 -6.307 -31.323 1.00 91.69 284 LEU A O 1
ATOM 2376 N N . GLN A 1 285 ? 10.176 -5.323 -31.987 1.00 94.06 285 GLN A N 1
ATOM 2377 C CA . GLN A 1 285 ? 10.239 -5.926 -33.318 1.00 94.06 285 GLN A CA 1
ATOM 2378 C C . GLN A 1 285 ? 11.676 -6.188 -33.768 1.00 94.06 285 GLN A C 1
ATOM 2380 O O . GLN A 1 285 ? 12.603 -5.477 -33.385 1.00 94.06 285 GLN A O 1
ATOM 2385 N N . THR A 1 286 ? 11.847 -7.200 -34.613 1.00 95.88 286 THR A N 1
ATOM 2386 C CA . THR A 1 286 ? 13.120 -7.510 -35.269 1.00 95.88 286 THR A CA 1
ATO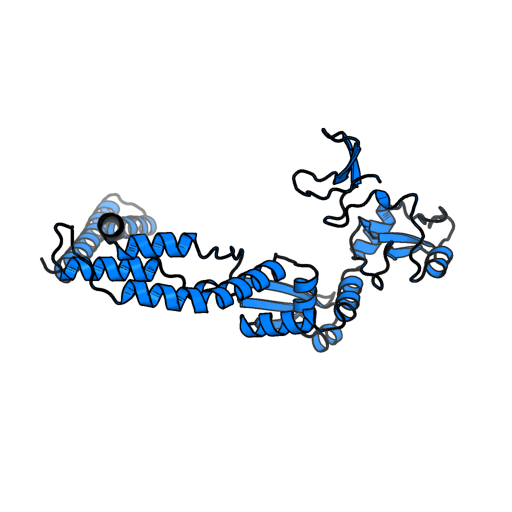M 2387 C C . THR A 1 286 ? 13.293 -6.678 -36.534 1.00 95.88 286 THR A C 1
ATOM 2389 O O . THR A 1 286 ? 12.461 -6.755 -37.435 1.00 95.88 286 THR A O 1
ATOM 2392 N N . LEU A 1 287 ? 14.391 -5.929 -36.637 1.00 94.56 287 LEU A N 1
ATOM 2393 C CA . LEU A 1 287 ? 14.771 -5.135 -37.808 1.00 94.56 287 LEU A CA 1
ATOM 2394 C C . LEU A 1 287 ? 16.182 -5.505 -38.276 1.00 94.56 287 LEU A C 1
ATOM 2396 O O . LEU A 1 287 ? 17.054 -5.768 -37.453 1.00 94.56 287 LEU A O 1
ATOM 2400 N N . CYS A 1 288 ? 16.438 -5.487 -39.586 1.00 94.44 288 CYS A N 1
ATOM 2401 C CA . CYS A 1 288 ? 17.812 -5.535 -40.094 1.00 94.44 288 CYS A CA 1
ATOM 2402 C C . CYS A 1 288 ? 18.522 -4.190 -39.892 1.00 94.44 288 CYS A C 1
ATOM 2404 O O . CYS A 1 288 ? 17.853 -3.164 -39.747 1.00 94.44 288 CYS A O 1
ATOM 2406 N N . ASP A 1 289 ? 19.856 -4.174 -39.934 1.00 92.75 289 ASP A N 1
ATOM 2407 C CA . ASP A 1 289 ? 20.680 -2.967 -39.740 1.00 92.75 289 ASP A CA 1
ATOM 2408 C C . ASP A 1 289 ? 20.173 -1.763 -40.551 1.00 92.75 289 ASP A C 1
ATOM 2410 O O . ASP A 1 289 ? 19.924 -0.692 -39.994 1.00 92.75 289 ASP A O 1
ATOM 2414 N N . ARG A 1 290 ? 19.917 -1.961 -41.853 1.00 89.56 290 ARG A N 1
ATOM 2415 C CA . ARG A 1 290 ? 19.421 -0.913 -42.762 1.00 89.56 290 ARG A CA 1
ATOM 2416 C C . ARG A 1 290 ? 18.063 -0.357 -42.322 1.00 89.56 290 ARG A C 1
ATOM 2418 O O . ARG A 1 290 ? 17.878 0.859 -42.289 1.00 89.56 290 ARG A O 1
ATOM 2425 N N . CYS A 1 291 ? 17.114 -1.230 -41.990 1.00 89.94 291 CYS A N 1
ATOM 2426 C CA . CYS A 1 291 ? 15.775 -0.827 -41.555 1.00 89.94 291 CYS A CA 1
ATOM 2427 C C . CYS A 1 291 ? 15.801 -0.147 -40.180 1.00 89.94 291 CYS A C 1
ATOM 2429 O O . CYS A 1 291 ? 15.135 0.868 -39.989 1.00 89.94 291 CYS A O 1
ATOM 2431 N N . ASN A 1 292 ? 16.605 -0.661 -39.248 1.00 91.19 292 ASN A N 1
ATOM 2432 C CA . ASN A 1 292 ? 16.769 -0.099 -37.911 1.00 91.19 292 ASN A CA 1
ATOM 2433 C C . ASN A 1 292 ? 17.346 1.325 -37.962 1.00 91.19 292 ASN A C 1
ATOM 2435 O O . ASN A 1 292 ? 16.794 2.251 -37.367 1.00 91.19 292 ASN A O 1
ATOM 2439 N N . MET A 1 293 ? 18.414 1.523 -38.744 1.00 87.50 293 MET A N 1
ATOM 2440 C CA . MET A 1 293 ? 19.002 2.846 -38.971 1.00 87.50 293 MET A CA 1
ATOM 2441 C C . MET A 1 293 ? 18.022 3.798 -39.666 1.00 87.50 293 MET A C 1
ATOM 2443 O O . MET A 1 293 ? 17.921 4.963 -39.285 1.00 87.50 293 MET A O 1
ATOM 2447 N N . GLY A 1 294 ? 17.272 3.303 -40.657 1.00 84.25 294 GLY A N 1
ATOM 2448 C CA . GLY A 1 294 ? 16.267 4.092 -41.372 1.00 84.25 294 GLY A CA 1
ATOM 2449 C C . GLY A 1 294 ? 15.127 4.585 -40.473 1.00 84.25 294 GLY A C 1
ATOM 2450 O O . GLY A 1 294 ? 14.683 5.733 -40.618 1.00 84.25 294 GLY A O 1
ATOM 2451 N N . LYS A 1 295 ? 14.690 3.745 -39.525 1.00 84.69 295 LYS A N 1
ATOM 2452 C CA . LYS A 1 295 ? 13.645 4.068 -38.550 1.00 84.69 295 LYS A CA 1
ATOM 2453 C C . LYS A 1 295 ? 14.133 5.060 -37.494 1.00 84.69 295 LYS A C 1
ATOM 2455 O O . LYS A 1 295 ? 13.504 6.102 -37.315 1.00 84.69 295 LYS A O 1
ATOM 2460 N N . SER A 1 296 ? 15.247 4.783 -36.812 1.00 85.69 296 SER A N 1
ATOM 2461 C CA . SER A 1 296 ? 15.754 5.635 -35.722 1.00 85.69 296 SER A CA 1
ATOM 2462 C C . SER A 1 296 ? 14.633 5.994 -34.712 1.00 85.69 296 SER A C 1
ATOM 2464 O O . SER A 1 296 ? 13.853 5.135 -34.296 1.00 85.69 296 SER A O 1
ATOM 2466 N N . ASN A 1 297 ? 14.498 7.265 -34.325 1.00 80.75 297 ASN A N 1
ATOM 2467 C CA . ASN A 1 297 ? 13.439 7.778 -33.448 1.00 80.75 297 ASN A CA 1
ATOM 2468 C C . ASN A 1 297 ? 12.139 8.174 -34.185 1.00 80.75 297 ASN A C 1
ATOM 2470 O O . ASN A 1 297 ? 11.246 8.798 -33.587 1.00 80.75 297 ASN A O 1
ATOM 2474 N N . LYS A 1 298 ? 12.010 7.857 -35.478 1.00 81.00 298 LYS A N 1
ATOM 2475 C CA . LYS A 1 298 ? 10.806 8.175 -36.249 1.00 81.00 298 LYS A CA 1
ATOM 2476 C C . LYS A 1 298 ? 9.656 7.306 -35.753 1.00 81.00 298 LYS A C 1
ATOM 2478 O O . LYS A 1 298 ? 9.815 6.118 -35.480 1.00 81.00 298 LYS A O 1
ATOM 2483 N N . MET A 1 299 ? 8.493 7.934 -35.605 1.00 67.38 299 MET A N 1
ATOM 2484 C CA . MET A 1 299 ? 7.250 7.178 -35.542 1.00 67.38 299 MET A CA 1
ATOM 2485 C C . MET A 1 299 ? 6.894 6.926 -36.995 1.00 67.38 299 MET A C 1
ATOM 2487 O O . MET A 1 299 ? 6.691 7.884 -37.735 1.00 67.38 299 MET A O 1
ATOM 2491 N N . GLU A 1 300 ? 6.912 5.670 -37.425 1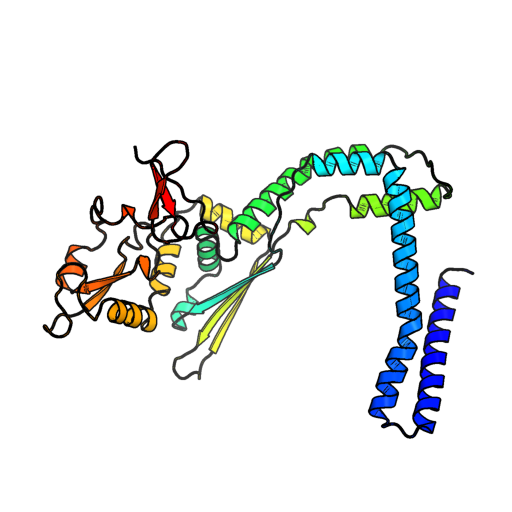.00 58.28 300 GLU A N 1
ATOM 2492 C CA . GLU A 1 300 ? 6.257 5.325 -38.683 1.00 58.28 300 GLU A CA 1
ATOM 2493 C C . GLU A 1 300 ? 4.794 5.759 -38.582 1.00 58.28 300 GLU A C 1
ATOM 2495 O O . GLU A 1 300 ? 4.156 5.598 -37.533 1.00 58.28 300 GLU A O 1
ATOM 2500 N N . ASP A 1 301 ? 4.274 6.334 -39.660 1.00 45.69 301 ASP A N 1
ATOM 2501 C CA . ASP A 1 301 ? 2.879 6.735 -39.760 1.00 45.69 301 ASP A CA 1
ATOM 2502 C C . ASP A 1 301 ? 2.019 5.465 -39.907 1.00 45.69 301 ASP A C 1
ATOM 2504 O O . ASP A 1 301 ? 1.594 5.055 -40.984 1.00 45.69 301 ASP A O 1
ATOM 2508 N N . TYR A 1 302 ? 1.832 4.751 -38.794 1.00 46.53 302 TYR A N 1
ATOM 2509 C CA . TYR A 1 302 ? 1.103 3.483 -38.683 1.00 46.53 302 TYR A CA 1
ATOM 2510 C C . TYR A 1 302 ? -0.427 3.660 -38.778 1.00 46.53 302 TYR A C 1
ATOM 2512 O O . TYR A 1 302 ? -1.185 2.896 -38.166 1.00 46.53 302 TYR A O 1
ATOM 2520 N N . SER A 1 303 ? -0.899 4.638 -39.553 1.00 40.19 303 SER A N 1
ATOM 2521 C CA . SER A 1 303 ? -2.323 4.911 -39.795 1.00 40.19 303 SER A CA 1
ATOM 2522 C C . SER A 1 303 ? -3.093 3.668 -40.286 1.00 40.19 303 SER A C 1
ATOM 2524 O O . SER A 1 303 ? -4.289 3.537 -40.040 1.00 40.19 303 SER A O 1
ATOM 2526 N N . SER A 1 304 ? -2.412 2.666 -40.856 1.00 41.66 304 SER A N 1
ATOM 2527 C CA . SER A 1 304 ? -3.044 1.434 -41.349 1.00 41.66 304 SER A CA 1
ATOM 2528 C C . SER A 1 304 ? -2.863 0.173 -40.483 1.00 41.66 304 SER A C 1
ATOM 2530 O O . SER A 1 304 ? -3.555 -0.811 -40.742 1.00 41.66 304 SER A O 1
ATOM 2532 N N . LYS A 1 305 ? -2.000 0.146 -39.445 1.00 40.84 305 LYS A N 1
ATOM 2533 C CA . LYS A 1 305 ? -1.715 -1.107 -38.689 1.00 40.84 305 LYS A CA 1
ATOM 2534 C C . LYS A 1 305 ? -1.664 -1.021 -37.151 1.00 40.84 305 LYS A C 1
ATOM 2536 O O . LYS A 1 305 ? -2.039 -2.004 -36.517 1.00 40.84 305 LYS A O 1
ATOM 2541 N N . ASN A 1 306 ? -1.318 0.114 -36.519 1.00 45.22 306 ASN A N 1
ATOM 2542 C CA . ASN A 1 306 ? -1.304 0.222 -35.036 1.00 45.22 306 ASN A CA 1
ATOM 2543 C C . ASN A 1 306 ? -2.624 0.683 -34.401 1.00 45.22 306 ASN A C 1
ATOM 2545 O O . ASN A 1 306 ? -2.736 0.699 -33.176 1.00 45.22 306 ASN A O 1
ATOM 2549 N N . SER A 1 307 ? -3.675 0.921 -35.192 1.00 52.28 307 SER A N 1
ATOM 2550 C CA . SER A 1 307 ? -5.052 1.037 -34.668 1.00 52.28 307 SER A CA 1
ATOM 2551 C C . SER A 1 307 ? -5.552 -0.249 -33.974 1.00 52.28 307 SER A C 1
ATOM 2553 O O . SER A 1 307 ? -6.676 -0.293 -33.481 1.00 52.28 307 SER A O 1
ATOM 2555 N N . MET A 1 308 ? -4.725 -1.303 -33.930 1.00 60.41 308 MET A N 1
ATOM 2556 C CA . MET A 1 308 ? -5.014 -2.607 -33.344 1.00 60.41 308 MET A CA 1
ATOM 2557 C C . MET A 1 308 ? -4.352 -2.869 -31.979 1.00 60.41 308 MET A C 1
ATOM 2559 O O . MET A 1 308 ? -4.471 -3.992 -31.504 1.00 60.41 308 MET A O 1
ATOM 2563 N N . ILE A 1 309 ? -3.681 -1.913 -31.316 1.00 74.56 309 ILE A N 1
ATOM 2564 C CA . ILE A 1 309 ? -3.103 -2.132 -29.968 1.00 74.56 309 ILE A CA 1
ATOM 2565 C C . ILE A 1 309 ? -3.729 -1.183 -28.941 1.00 74.56 309 ILE A C 1
ATOM 2567 O O . ILE A 1 309 ? -3.841 0.019 -29.154 1.00 74.56 309 ILE A O 1
ATOM 2571 N N . CYS A 1 310 ? -4.163 -1.746 -27.816 1.00 78.75 310 CYS A N 1
ATOM 2572 C CA . CYS A 1 310 ? -4.827 -1.044 -26.732 1.00 78.75 310 CYS A CA 1
ATOM 2573 C C . CYS A 1 310 ? -3.797 -0.239 -25.930 1.00 78.75 310 CYS A C 1
ATOM 2575 O O . CYS A 1 310 ? -2.877 -0.848 -25.380 1.00 78.75 310 CYS A O 1
ATOM 2577 N N . PRO A 1 311 ? -3.947 1.089 -25.801 1.00 75.25 311 PRO A N 1
ATOM 2578 C CA . PRO A 1 311 ? -2.993 1.914 -25.060 1.00 75.25 311 PRO A CA 1
ATOM 2579 C C . PRO A 1 311 ? -3.015 1.634 -23.549 1.00 75.25 311 PRO A C 1
ATOM 2581 O O . PRO A 1 311 ? -2.007 1.841 -22.881 1.00 75.25 311 PRO A O 1
ATOM 2584 N N . ASP A 1 312 ? -4.123 1.108 -23.018 1.00 74.12 312 ASP A N 1
ATOM 2585 C CA . ASP A 1 312 ? -4.282 0.889 -21.576 1.00 74.12 312 ASP A CA 1
ATOM 2586 C C . ASP A 1 312 ? -3.590 -0.391 -21.087 1.00 74.12 312 ASP A C 1
ATOM 2588 O O . ASP A 1 312 ? -3.151 -0.464 -19.942 1.00 74.12 312 ASP A O 1
ATOM 2592 N N . CYS A 1 313 ? -3.513 -1.430 -21.925 1.00 75.31 313 CYS A N 1
ATOM 2593 C CA . CYS A 1 313 ? -2.994 -2.739 -21.500 1.00 75.31 313 CYS A CA 1
ATOM 2594 C C . CYS A 1 313 ? -2.116 -3.460 -22.530 1.00 75.31 313 CYS A C 1
ATOM 2596 O O . CYS A 1 313 ? -1.673 -4.577 -22.272 1.00 75.31 313 CYS A O 1
ATOM 2598 N N . GLY A 1 314 ? -1.902 -2.884 -23.715 1.00 75.31 314 GLY A N 1
ATOM 2599 C CA . GLY A 1 314 ? -1.132 -3.503 -24.797 1.00 75.31 314 GLY A CA 1
ATOM 2600 C C . GLY A 1 314 ? -1.818 -4.684 -25.500 1.00 75.31 314 GLY A C 1
ATOM 2601 O O . GLY A 1 314 ? -1.214 -5.281 -26.386 1.00 75.31 314 GLY A O 1
ATOM 2602 N N . GLY A 1 315 ? -3.057 -5.037 -25.126 1.00 75.12 315 GLY A N 1
ATOM 2603 C CA . GLY A 1 315 ? -3.868 -6.064 -25.798 1.00 75.12 315 GLY A CA 1
ATOM 2604 C C . GLY A 1 315 ? -4.364 -5.624 -27.181 1.00 75.12 315 GLY A C 1
ATOM 2605 O O . GLY A 1 315 ? -4.265 -4.453 -27.531 1.00 75.12 315 GLY A O 1
ATOM 2606 N N . LYS A 1 316 ? -4.937 -6.529 -27.981 1.00 79.88 316 LYS A N 1
ATOM 2607 C CA . LYS A 1 316 ? -5.399 -6.187 -29.338 1.00 79.88 316 LYS A CA 1
ATOM 2608 C C . LYS A 1 316 ? -6.682 -5.343 -29.285 1.00 79.88 316 LYS A C 1
ATOM 2610 O O . LYS A 1 316 ? -7.589 -5.652 -28.520 1.00 79.88 316 LYS A O 1
ATOM 2615 N N . LEU A 1 317 ? -6.793 -4.288 -30.083 1.00 85.69 317 LEU A N 1
ATOM 2616 C CA . LEU A 1 317 ? -8.049 -3.580 -30.324 1.00 85.69 317 LEU A CA 1
ATOM 2617 C C . LEU A 1 317 ? -8.828 -4.292 -31.425 1.00 85.69 317 LEU A C 1
ATOM 2619 O O . LEU A 1 317 ? -8.283 -4.624 -32.478 1.00 85.69 317 LEU A O 1
ATOM 2623 N N . ILE A 1 318 ? -10.101 -4.545 -31.148 1.00 82.25 318 ILE A N 1
ATOM 2624 C CA . ILE A 1 318 ? -11.027 -5.241 -32.034 1.00 82.25 318 ILE A CA 1
ATOM 2625 C C . ILE A 1 318 ? -12.295 -4.413 -32.214 1.00 82.25 318 ILE A C 1
ATOM 2627 O O . ILE A 1 318 ? -12.703 -3.656 -31.331 1.00 82.25 318 ILE A O 1
ATOM 2631 N N . GLU A 1 319 ? -12.925 -4.576 -33.367 1.00 84.94 319 GLU A N 1
ATOM 2632 C CA . GLU A 1 319 ? -14.208 -3.961 -33.668 1.00 84.94 319 GLU A CA 1
ATOM 2633 C C . GLU A 1 319 ? -15.336 -4.741 -32.980 1.00 84.94 319 GLU A C 1
ATOM 2635 O O . GLU A 1 319 ? -15.386 -5.971 -33.038 1.00 84.94 319 GLU A O 1
ATOM 2640 N N . ARG A 1 320 ? -16.221 -4.035 -32.273 1.00 82.12 320 ARG A N 1
ATOM 2641 C CA . ARG A 1 320 ? -17.377 -4.604 -31.572 1.00 82.12 320 ARG A CA 1
ATOM 2642 C C . ARG A 1 320 ? -18.641 -3.839 -31.948 1.00 82.12 320 ARG A C 1
ATOM 2644 O O . ARG A 1 320 ? -18.605 -2.633 -32.186 1.00 82.12 320 ARG A O 1
ATOM 2651 N N . LYS A 1 321 ? -19.775 -4.540 -31.960 1.00 85.44 321 LYS A N 1
ATOM 2652 C CA . LYS A 1 321 ? -21.097 -3.958 -32.214 1.00 85.44 321 LYS A CA 1
ATOM 2653 C C . LYS A 1 321 ? -21.817 -3.730 -30.885 1.00 85.44 321 LYS A C 1
ATOM 2655 O O . LYS A 1 321 ? -21.990 -4.667 -30.111 1.00 85.44 321 LYS A O 1
ATOM 2660 N N . GLY A 1 322 ? -22.197 -2.486 -30.608 1.00 82.25 322 GLY A N 1
ATOM 2661 C CA . GLY A 1 322 ? -23.001 -2.101 -29.448 1.00 82.25 322 GLY A CA 1
ATOM 2662 C C . GLY A 1 322 ? -24.360 -1.533 -29.859 1.00 82.25 322 GLY A C 1
ATOM 2663 O O . GLY A 1 322 ? -24.651 -1.385 -31.044 1.00 82.25 322 GLY A O 1
ATOM 2664 N N . LYS A 1 323 ? -25.182 -1.160 -28.868 1.00 81.50 323 LYS A N 1
ATOM 2665 C CA . LYS A 1 323 ? -26.514 -0.557 -29.082 1.00 81.50 323 LYS A CA 1
ATOM 2666 C C . LYS A 1 323 ? -26.476 0.709 -29.954 1.00 81.50 323 LYS A C 1
ATOM 2668 O O . LYS A 1 323 ? -27.420 0.967 -30.685 1.00 81.50 323 LYS A O 1
ATOM 2673 N N . TYR A 1 324 ? -25.382 1.468 -29.885 1.00 81.94 324 TYR A N 1
ATOM 2674 C CA . TYR A 1 324 ? -25.198 2.745 -30.588 1.00 81.94 324 TYR A CA 1
ATOM 2675 C C . TYR A 1 324 ? -24.306 2.632 -31.834 1.00 81.94 324 TYR A C 1
ATOM 2677 O O . TYR A 1 324 ? -23.780 3.633 -32.307 1.00 81.94 324 TYR A O 1
ATOM 2685 N N . GLY A 1 325 ? -24.101 1.415 -32.346 1.00 82.94 325 GLY A N 1
ATOM 2686 C CA . GLY A 1 325 ? -23.279 1.166 -33.525 1.00 82.94 325 GLY A CA 1
ATOM 2687 C C . GLY A 1 325 ? -21.929 0.527 -33.213 1.00 82.94 325 GLY A C 1
ATOM 2688 O O . GLY A 1 325 ? -21.716 -0.093 -32.165 1.00 82.94 325 GLY A O 1
ATOM 2689 N N . ILE A 1 326 ? -21.035 0.617 -34.191 1.00 81.38 326 ILE A N 1
ATOM 2690 C CA . ILE A 1 326 ? -19.731 -0.037 -34.186 1.00 81.38 326 ILE A CA 1
ATOM 2691 C C . ILE A 1 326 ? -18.723 0.809 -33.402 1.00 81.38 326 ILE A C 1
ATOM 2693 O O . ILE A 1 326 ? -18.614 2.017 -33.603 1.00 81.38 326 ILE A O 1
ATOM 2697 N N . PHE A 1 327 ? -17.949 0.173 -32.525 1.00 86.50 327 PHE A N 1
ATOM 2698 C CA . PHE A 1 327 ? -16.881 0.824 -31.770 1.00 86.50 327 PHE A CA 1
ATOM 2699 C C . PHE A 1 327 ? -15.642 -0.067 -31.663 1.00 86.50 327 PHE A C 1
ATOM 2701 O O . PHE A 1 327 ? -15.714 -1.286 -31.810 1.00 86.50 327 PHE A O 1
ATOM 2708 N N . ILE A 1 328 ? -14.492 0.546 -31.383 1.00 85.75 328 ILE A N 1
ATOM 2709 C CA . ILE A 1 328 ? -13.239 -0.169 -31.138 1.00 85.75 328 ILE A CA 1
ATOM 2710 C C . ILE A 1 328 ? -13.096 -0.416 -29.633 1.00 85.75 328 ILE A C 1
ATOM 2712 O O . ILE A 1 328 ? -13.141 0.527 -28.840 1.00 85.75 328 ILE A O 1
ATOM 2716 N N . GLY A 1 329 ? -12.922 -1.677 -29.236 1.00 85.69 329 GLY A N 1
ATOM 2717 C CA . GLY A 1 329 ? -12.738 -2.095 -27.845 1.00 85.69 329 GLY A CA 1
ATOM 2718 C C . GLY A 1 329 ? -11.565 -3.060 -27.671 1.00 85.69 329 GLY A C 1
ATOM 2719 O O . GLY A 1 329 ? -11.123 -3.702 -28.621 1.00 85.69 329 GLY A O 1
ATOM 2720 N N . CYS A 1 330 ? -11.042 -3.182 -26.451 1.00 88.94 330 CYS A N 1
ATOM 2721 C CA . CYS A 1 330 ? -9.941 -4.107 -26.176 1.00 88.94 330 CYS A CA 1
ATOM 2722 C C . CYS A 1 330 ? -10.385 -5.584 -26.205 1.00 88.94 330 CYS A C 1
ATOM 2724 O O . CYS A 1 330 ? -11.444 -5.951 -25.689 1.00 88.94 330 CYS A O 1
ATOM 2726 N N . SER A 1 331 ? -9.540 -6.461 -26.755 1.00 87.62 331 SER A N 1
ATOM 2727 C CA . SER A 1 331 ? -9.708 -7.918 -26.740 1.00 87.62 331 SER A CA 1
ATOM 2728 C C . SER A 1 331 ? -9.737 -8.491 -25.325 1.00 87.62 331 SER A C 1
ATOM 2730 O O . SER A 1 331 ? -10.388 -9.500 -25.093 1.00 87.62 331 SER A O 1
ATOM 2732 N N . ASN A 1 332 ? -9.076 -7.829 -24.372 1.00 86.00 332 ASN A N 1
ATOM 2733 C CA . ASN A 1 332 ? -8.956 -8.282 -22.986 1.00 86.00 332 ASN A CA 1
ATOM 2734 C C . ASN A 1 332 ? -10.160 -7.907 -22.107 1.00 86.00 332 ASN A C 1
ATOM 2736 O O . ASN A 1 332 ? -10.109 -8.106 -20.895 1.00 86.00 332 ASN A O 1
ATOM 2740 N N . TYR A 1 333 ? -11.239 -7.356 -22.670 1.00 82.12 333 TYR A N 1
ATOM 2741 C CA . TYR A 1 333 ? -12.493 -7.162 -21.938 1.00 82.12 333 TYR A CA 1
ATOM 2742 C C . TYR A 1 333 ? -13.010 -8.511 -21.387 1.00 82.12 333 TYR A C 1
ATOM 2744 O O . TYR A 1 333 ? -13.045 -9.478 -22.151 1.00 82.12 333 TYR A O 1
ATOM 2752 N N . PRO A 1 334 ? -13.423 -8.608 -20.105 1.00 84.88 334 PRO A N 1
ATOM 2753 C CA . PRO A 1 334 ? -13.752 -7.507 -19.187 1.00 84.88 334 PRO A CA 1
ATOM 2754 C C . PRO A 1 334 ? -12.583 -6.928 -18.372 1.00 84.88 334 PRO A C 1
ATOM 2756 O O . PRO A 1 334 ? -12.782 -5.965 -17.649 1.00 84.88 334 PRO A O 1
ATOM 2759 N N . LYS A 1 335 ? -11.357 -7.454 -18.477 1.00 83.25 335 LYS A N 1
ATOM 2760 C CA . LYS A 1 335 ? -10.199 -6.977 -17.688 1.00 83.25 335 LYS A CA 1
ATOM 2761 C C . LYS A 1 335 ? -9.660 -5.612 -18.140 1.00 83.25 335 LYS A C 1
ATOM 2763 O O . LYS A 1 335 ? -8.948 -4.959 -17.387 1.00 83.25 335 LYS A O 1
ATOM 2768 N N . CYS A 1 336 ? -9.974 -5.186 -19.364 1.00 84.06 336 CYS A N 1
ATOM 2769 C CA . CYS A 1 336 ? -9.639 -3.868 -19.899 1.00 84.06 336 CYS A CA 1
ATOM 2770 C C . CYS A 1 336 ? -10.882 -3.233 -20.540 1.00 84.06 336 CYS A C 1
ATOM 2772 O O . CYS A 1 336 ? -11.508 -3.836 -21.413 1.00 84.06 336 CYS A O 1
ATOM 2774 N N . HIS A 1 337 ? -11.221 -2.014 -20.108 1.00 86.94 337 HIS A N 1
ATOM 2775 C CA . HIS A 1 337 ? -12.434 -1.286 -20.505 1.00 86.94 337 HIS A CA 1
ATOM 2776 C C . HIS A 1 337 ? -12.196 -0.204 -21.571 1.00 86.94 337 HIS A C 1
ATOM 2778 O O . HIS A 1 337 ? -13.079 0.623 -21.809 1.00 86.94 337 HIS A O 1
ATOM 2784 N N . TYR A 1 338 ? -11.030 -0.206 -22.223 1.00 87.19 338 TYR A N 1
ATOM 2785 C CA . TYR A 1 338 ? -10.721 0.750 -23.281 1.00 87.19 338 TYR A CA 1
ATOM 2786 C C . TYR A 1 338 ? -11.777 0.712 -24.393 1.00 87.19 338 TYR A C 1
ATOM 2788 O O . TYR A 1 338 ? -12.100 -0.360 -24.923 1.00 87.19 338 TYR A O 1
ATOM 2796 N N . LYS A 1 339 ? -12.276 1.894 -24.765 1.00 87.69 339 LYS A N 1
ATOM 2797 C CA . LYS A 1 339 ? -13.241 2.100 -25.846 1.00 87.69 339 LYS A CA 1
ATOM 2798 C C . LYS A 1 339 ? -12.886 3.352 -26.644 1.00 87.69 339 LYS A C 1
ATOM 2800 O O . LYS A 1 339 ? -12.540 4.380 -26.067 1.00 87.69 339 LYS A O 1
ATOM 2805 N N . LYS A 1 340 ? -13.033 3.280 -27.964 1.00 83.31 340 LYS A N 1
ATOM 2806 C CA . LYS A 1 340 ? -12.883 4.415 -28.880 1.00 83.31 340 LYS A CA 1
ATOM 2807 C C . LYS A 1 340 ? -14.006 4.373 -29.914 1.00 83.31 340 LYS A C 1
ATOM 2809 O O . LYS A 1 340 ? -14.218 3.340 -30.552 1.00 83.31 340 LYS A O 1
ATOM 2814 N N . SER A 1 341 ? -14.741 5.473 -30.064 1.00 73.44 341 SER A N 1
ATOM 2815 C CA . SER A 1 341 ? -15.722 5.612 -31.143 1.00 73.44 341 SER A CA 1
ATOM 2816 C C . SER A 1 341 ? -14.992 5.715 -32.482 1.00 73.44 341 SER A C 1
ATOM 2818 O O . SER A 1 341 ? -13.983 6.415 -32.602 1.00 73.44 341 SER A O 1
ATOM 2820 N N . LYS A 1 342 ? -15.484 4.984 -33.484 1.00 65.94 342 LYS A N 1
ATOM 2821 C CA . LYS A 1 342 ? -15.068 5.172 -34.874 1.00 65.94 342 LYS A CA 1
ATOM 2822 C C . LYS A 1 342 ? -15.774 6.460 -35.321 1.00 65.94 342 LYS A C 1
ATOM 2824 O O . LYS A 1 342 ? -17.002 6.474 -35.341 1.00 65.94 342 LYS A O 1
ATOM 2829 N N . LYS A 1 343 ? -15.021 7.556 -35.463 1.00 52.97 343 LYS A N 1
ATOM 2830 C CA . LYS A 1 343 ? -15.550 8.808 -36.023 1.00 52.97 343 LYS A CA 1
ATOM 2831 C C . LYS A 1 343 ? -15.875 8.608 -37.492 1.00 52.97 343 LYS A C 1
ATOM 2833 O O . LYS A 1 343 ? -15.086 7.881 -38.140 1.00 52.97 343 LYS A O 1
#

Secondary structure (DSSP, 8-state):
--HHHHHHHHHHHHHHHHHHHHHHHHHTT--HHHHHHHHHHHHHHHHHHHHHHHHHHHHHHHHHHHHH-HHHHHHHHHHHHS-PPPPS-SEEEEEEEESSHHHHHH--HHHHHHHHHHTTGGGHHHHHHHHHHHHHHHHHHHHHHHHHHHSPPP--SSS-HHHHHHHHHHHHHHHS--GGGT--EEEEEEEEE-TTS--EEEEEEEE-HHHHHHHHHHHHHS-TTHHHHHHHHHH--HHHHHHHHHHTTTB-TTT--BGGGT--EEEEESS-TTTT--SSGGGEEEEEHHHHHHHTT-----TTTGGGB-TTTSPBEEEEEETTEEEEEETTTTS---EEE--

Foldseek 3Di:
DDPVVVVVVLLVVLVVQLVVQLVVVVVVVDDNVVSNVVSNVRSCVSVVVVVVVVVVVLVVLLVVLCVQWPLNVVLVVLVVVLPQDDQPAQEAEAEAEDADPVRVVPDDPLLVLLLCLLVCPVVLVVLLVSLVSNLVSLVVSVVVNCVSVPDDIDDPDPDDPVVSVVSVVVSSVVSRDDNVVSKHKYKYKYWYADPVRPDIDIDIDIGTSVRSVVSSVCCVPDPVADSNLVVQVVVDDPVLFVVQCVVQVQAAPPPGDHVVNVFDKDKAFLQHSRRVTGNDSLRIHIHTPVRCVVCPNNNDPVVPPVVQADPVPRAGWDWDADPVGIWIAGPPPPVGGDIDRDD

pLDDT: mean 88.32, std 10.19, range [40.19, 98.38]

Sequence (343 aa):
MKKWQKTTLIIISGYISYYTSYILFKLLALNEQTIVVISTLIGLFPLILYIFVIRKMIKKENEEVSKSSIKIQELNKLNEKYHFK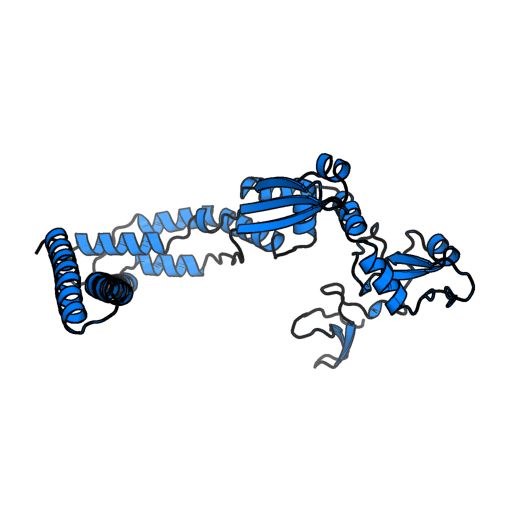RITKKKHNIIDREYSRKSLERVTGSSIIKYHIENNIDLIRTDIENAIYNIDLLEEYTKEVDKIINYKSKNKTNYSSKKFQKIENRVLNDSIHKRKEFLIKLKLEVYYRSNAGKVNETRYGNYSFEDLVKLYKEWQNGNKYEETIKQERKIMNDDIRYNVLKRDNFTCKLCGISAKDGAKLHVDHIIPVSKGGKTVMSNLQTLCDRCNMGKSNKMEDYSSKNSMICPDCGGKLIERKGKYGIFIGCSNYPKCHYKKSKK